Protein AF-A0A1Z5L5Y9-F1 (afdb_monomer)

Mean predicted aligned error: 14.15 Å

Nearest PDB structures (foldseek):
  5zw4-assembly1_A  TM=6.360E-01  e=6.518E-03  Bacillus subtilis subsp. subtilis str. 168
  5jwj-assembly1_A  TM=7.685E-01  e=2.557E-02  Saccharolobus islandicus REY15A
  6nog-assembly1_K  TM=3.969E-01  e=2.267E-03  Homo sapiens
  6in3-assembly1_A  TM=4.336E-01  e=6.125E-03  Homo sapiens
  6o96-assembly1_K  TM=4.092E-01  e=2.258E-02  Homo sapiens

Structure (mmCIF, N/CA/C/O backbone):
data_AF-A0A1Z5L5Y9-F1
#
_entry.id   AF-A0A1Z5L5Y9-F1
#
loop_
_atom_site.group_PDB
_atom_site.id
_atom_site.type_symbol
_atom_site.label_atom_id
_atom_site.label_alt_id
_atom_site.label_comp_id
_atom_site.label_asym_id
_atom_site.label_entity_id
_atom_site.label_seq_id
_atom_site.pdbx_PDB_ins_code
_atom_site.Cartn_x
_atom_site.Cartn_y
_atom_site.Cartn_z
_atom_site.occupancy
_atom_site.B_iso_or_equiv
_atom_site.auth_seq_id
_atom_site.auth_comp_id
_atom_site.auth_asym_id
_atom_site.auth_atom_id
_atom_site.pdbx_PDB_model_num
ATOM 1 N N . MET A 1 1 ? -16.696 3.454 37.000 1.00 83.38 1 MET A N 1
ATOM 2 C CA . MET A 1 1 ? -17.623 4.262 36.190 1.00 83.38 1 MET A CA 1
ATOM 3 C C . MET A 1 1 ? -18.260 3.326 35.195 1.00 83.38 1 MET A C 1
ATOM 5 O O . MET A 1 1 ? -17.523 2.608 34.525 1.00 83.38 1 MET A O 1
ATOM 9 N N . ASN A 1 2 ? -19.585 3.254 35.169 1.00 93.88 2 ASN A N 1
ATOM 10 C CA . ASN A 1 2 ? -20.285 2.487 34.137 1.00 93.88 2 ASN A CA 1
ATOM 11 C C . ASN A 1 2 ? -20.359 3.298 32.822 1.00 93.88 2 ASN A C 1
ATOM 13 O O . ASN A 1 2 ? -19.939 4.454 32.779 1.00 93.88 2 ASN A O 1
ATOM 17 N N . PHE A 1 3 ? -20.835 2.686 31.735 1.00 82.56 3 PHE A N 1
ATOM 18 C CA . PHE A 1 3 ? -20.838 3.327 30.414 1.00 82.56 3 PHE A CA 1
ATOM 19 C C . PHE A 1 3 ? -21.695 4.604 30.369 1.00 82.56 3 PHE A C 1
ATOM 21 O O . PHE A 1 3 ? -21.281 5.601 29.786 1.00 82.56 3 PHE A O 1
ATOM 28 N N . GLU A 1 4 ? -22.842 4.602 31.043 1.00 94.31 4 GLU A N 1
ATOM 29 C CA . GLU A 1 4 ? -23.789 5.723 31.058 1.00 94.31 4 GLU A CA 1
ATOM 30 C C . GLU A 1 4 ? -23.261 6.911 31.887 1.00 94.31 4 GLU A C 1
ATOM 32 O O . GLU A 1 4 ? -23.293 8.065 31.450 1.00 94.31 4 GLU A O 1
ATOM 37 N N . GLU A 1 5 ? -22.645 6.626 33.040 1.00 95.06 5 GLU A N 1
ATOM 38 C CA . GLU A 1 5 ? -21.901 7.611 33.834 1.00 95.06 5 GLU A CA 1
ATOM 39 C C . GLU A 1 5 ? -20.728 8.208 33.044 1.00 95.06 5 GLU A C 1
ATOM 41 O O . GLU A 1 5 ? -20.424 9.394 33.187 1.00 95.06 5 GLU A O 1
ATOM 46 N N . ALA A 1 6 ? -20.065 7.399 32.211 1.00 91.81 6 ALA A N 1
ATOM 47 C CA . ALA A 1 6 ? -18.959 7.852 31.374 1.00 91.81 6 ALA A CA 1
ATOM 48 C C . ALA A 1 6 ? -19.415 8.781 30.256 1.00 91.81 6 ALA A C 1
ATOM 50 O O . ALA A 1 6 ? -18.783 9.813 30.039 1.00 91.81 6 ALA A O 1
ATOM 51 N N . GLN A 1 7 ? -20.524 8.459 29.588 1.00 91.00 7 GLN A N 1
ATOM 52 C CA . GLN A 1 7 ? -21.111 9.332 28.574 1.00 91.00 7 GLN A CA 1
ATOM 53 C C . GLN A 1 7 ? -21.535 10.677 29.168 1.00 91.00 7 GLN A C 1
ATOM 55 O O . GLN A 1 7 ? -21.197 11.716 28.609 1.00 91.00 7 GLN A O 1
ATOM 60 N N . THR A 1 8 ? -22.195 10.660 30.329 1.00 96.31 8 THR A N 1
ATOM 61 C CA . THR A 1 8 ? -22.642 11.884 31.014 1.00 96.31 8 THR A CA 1
ATOM 62 C C . THR A 1 8 ? -21.458 12.786 31.356 1.00 96.31 8 THR A C 1
ATOM 64 O O . THR A 1 8 ? -21.410 13.934 30.927 1.00 96.31 8 THR A O 1
ATOM 67 N N . LYS A 1 9 ? -20.430 12.238 32.019 1.00 95.62 9 LYS A N 1
ATOM 68 C CA . LYS A 1 9 ? -19.225 13.006 32.365 1.00 95.62 9 LYS A CA 1
ATOM 69 C C . LYS A 1 9 ? -18.448 13.495 31.148 1.00 95.62 9 LYS A C 1
ATOM 71 O O . LYS A 1 9 ? -17.783 14.524 31.224 1.00 95.62 9 LYS A O 1
ATOM 76 N N . PHE A 1 10 ? -18.490 12.754 30.042 1.00 94.00 10 PHE A N 1
ATOM 77 C CA . PHE A 1 10 ? -17.867 13.185 28.799 1.00 94.00 10 PHE A CA 1
ATOM 78 C C . PHE A 1 10 ? -18.597 14.387 28.194 1.00 94.00 10 PHE A C 1
ATOM 80 O O . PHE A 1 10 ? -17.939 15.337 27.786 1.00 94.00 10 PHE A O 1
ATOM 87 N N . CYS A 1 11 ? -19.932 14.389 28.190 1.00 93.94 11 CYS A N 1
ATOM 88 C CA . CYS A 1 11 ? -20.721 15.550 27.773 1.00 93.94 11 CYS A CA 1
ATOM 89 C C . CYS A 1 11 ? -20.462 16.761 28.679 1.00 93.94 11 CYS A C 1
ATOM 91 O O . CYS A 1 11 ? -20.142 17.827 28.165 1.00 93.94 11 CYS A O 1
ATOM 93 N N . ASP A 1 12 ? -20.465 16.573 30.003 1.00 96.25 12 ASP A N 1
ATOM 94 C CA . ASP A 1 12 ? -20.158 17.647 30.959 1.00 96.25 12 ASP A CA 1
ATOM 95 C C . ASP A 1 12 ? -18.762 18.244 30.722 1.00 96.25 12 ASP A C 1
ATOM 97 O O . ASP A 1 12 ? -18.537 19.440 30.911 1.00 96.25 12 ASP A O 1
ATOM 101 N N . LEU A 1 13 ? -17.797 17.409 30.324 1.00 95.12 13 LEU A N 1
ATOM 102 C CA . LEU A 1 13 ? -16.459 17.854 29.948 1.00 95.12 13 LEU A CA 1
ATOM 103 C C . LEU A 1 13 ? -16.485 18.652 28.640 1.00 95.12 13 LEU A C 1
ATOM 105 O O . LEU A 1 13 ? -15.822 19.681 28.560 1.00 95.12 13 LEU A O 1
ATOM 109 N N . LEU A 1 14 ? -17.234 18.205 27.628 1.00 94.56 14 LEU A N 1
ATOM 110 C CA . LEU A 1 14 ? -17.367 18.931 26.362 1.00 94.56 14 LEU A CA 1
ATOM 111 C C . LEU A 1 14 ? -18.025 20.300 26.547 1.00 94.56 14 LEU A C 1
ATOM 113 O O . LEU A 1 14 ? -17.586 21.251 25.908 1.00 94.56 14 LEU A O 1
ATOM 117 N N . ASP A 1 15 ? -18.995 20.417 27.452 1.00 94.88 15 ASP A N 1
ATOM 118 C CA . ASP A 1 15 ? -19.654 21.687 27.778 1.00 94.88 15 ASP A CA 1
ATOM 119 C C . ASP A 1 15 ? -18.709 22.681 28.476 1.00 94.88 15 ASP A C 1
ATOM 121 O O . ASP A 1 15 ? -18.898 23.896 28.398 1.00 94.88 15 ASP A O 1
ATOM 125 N N . GLN A 1 16 ? -17.656 22.178 29.129 1.00 95.69 16 GLN A N 1
ATOM 126 C CA . GLN A 1 16 ? -16.590 22.996 29.714 1.00 95.69 16 GLN A CA 1
ATOM 127 C C . GLN A 1 16 ? -15.515 23.397 28.695 1.00 95.69 16 GLN A C 1
ATOM 129 O O . GLN A 1 16 ? -14.743 24.326 28.946 1.00 95.69 16 GLN A O 1
ATOM 134 N N . VAL A 1 17 ? -15.437 22.718 27.546 1.00 95.81 17 VAL A N 1
ATOM 135 C CA . VAL A 1 17 ? -14.517 23.091 26.469 1.00 95.81 17 VAL A CA 1
ATOM 136 C C . VAL A 1 17 ? -15.101 24.281 25.719 1.00 95.81 17 VAL A C 1
ATOM 138 O O . VAL A 1 17 ? -16.266 24.297 25.330 1.00 95.81 17 VAL A O 1
ATOM 141 N N . HIS A 1 18 ? -14.268 25.293 25.472 1.00 95.50 18 HIS A N 1
ATOM 142 C CA . HIS A 1 18 ? -14.683 26.461 24.703 1.00 95.50 18 HIS A CA 1
ATOM 143 C C . HIS A 1 18 ? -15.304 26.031 23.354 1.00 95.50 18 HIS A C 1
ATOM 145 O O . HIS A 1 18 ? -14.672 25.246 22.641 1.00 95.50 18 HIS A O 1
ATOM 151 N N . PRO A 1 19 ? -16.478 26.557 22.938 1.00 92.69 19 PRO A N 1
ATOM 152 C CA . PRO A 1 19 ? -17.221 26.045 21.778 1.00 92.69 19 PRO A CA 1
ATOM 153 C C . PRO A 1 19 ? -16.409 25.967 20.476 1.00 92.69 19 PRO A C 1
ATOM 155 O O . PRO A 1 19 ? -16.578 25.042 19.685 1.00 92.69 19 PRO A O 1
ATOM 158 N N . ALA A 1 20 ? -15.484 26.909 20.264 1.00 91.94 20 ALA A N 1
ATOM 159 C CA . ALA A 1 20 ? -14.604 26.922 19.091 1.00 91.94 20 ALA A CA 1
ATOM 160 C C . ALA A 1 20 ? -13.528 25.814 19.100 1.00 91.94 20 ALA A C 1
ATOM 162 O O . ALA A 1 20 ? -13.004 25.463 18.047 1.00 91.94 20 ALA A O 1
ATOM 163 N N . SER A 1 21 ? -13.210 25.257 20.269 1.00 92.56 21 SER A N 1
ATOM 164 C CA . SER A 1 21 ? -12.150 24.264 20.484 1.00 92.56 21 SER A CA 1
ATOM 165 C C . SER A 1 21 ? -12.686 22.837 20.616 1.00 92.56 21 SER A C 1
ATOM 167 O O . SER A 1 21 ? -11.903 21.891 20.601 1.00 92.56 21 SER A O 1
ATOM 169 N N . VAL A 1 22 ? -14.009 22.651 20.709 1.00 93.06 22 VAL A N 1
ATOM 170 C CA . VAL A 1 22 ? -14.639 21.327 20.869 1.00 93.06 22 VAL A CA 1
ATOM 171 C C . VAL A 1 22 ? -14.241 20.378 19.736 1.00 93.06 22 VAL A C 1
ATOM 173 O O . VAL A 1 22 ? -13.879 19.230 19.984 1.00 93.06 22 VAL A O 1
ATOM 176 N N . ALA A 1 23 ? -14.249 20.856 18.488 1.00 84.56 23 ALA A N 1
ATOM 177 C CA . ALA A 1 23 ? -13.858 20.045 17.336 1.00 84.56 23 ALA A CA 1
ATOM 178 C C . ALA A 1 23 ? -12.386 19.598 17.411 1.00 84.56 23 ALA A C 1
ATOM 180 O O . ALA A 1 23 ? -12.079 18.436 17.155 1.00 84.56 23 ALA A O 1
ATOM 181 N N . GLU A 1 24 ? -11.484 20.500 17.799 1.00 84.00 24 GLU A N 1
ATOM 182 C CA . GLU A 1 24 ? -10.058 20.202 17.964 1.00 84.00 24 GLU A CA 1
ATOM 183 C C . GLU A 1 24 ? -9.814 19.219 19.119 1.00 84.00 24 GLU A C 1
ATOM 185 O O . GLU A 1 24 ? -9.050 18.265 18.974 1.00 84.00 24 GLU A O 1
ATOM 190 N N . PHE A 1 25 ? -10.526 19.387 20.234 1.00 88.50 25 PHE A N 1
ATOM 191 C CA . PHE A 1 25 ? -10.459 18.493 21.387 1.00 88.50 25 PHE A CA 1
ATOM 192 C C . PHE A 1 25 ? -10.941 17.073 21.055 1.00 88.50 25 PHE A C 1
ATOM 194 O O . PHE A 1 25 ? -10.276 16.091 21.393 1.00 88.50 25 PHE A O 1
ATOM 201 N N . LEU A 1 26 ? -12.054 16.944 20.328 1.00 87.06 26 LEU A N 1
ATOM 202 C CA . LEU A 1 26 ? -12.555 15.647 19.867 1.00 87.06 26 LEU A CA 1
ATOM 203 C C . LEU A 1 26 ? -11.591 14.977 18.880 1.00 87.06 26 LEU A C 1
ATOM 205 O O . LEU A 1 26 ? -11.355 13.773 18.982 1.00 87.06 26 LEU A O 1
ATOM 209 N N . LEU A 1 27 ? -10.980 15.746 17.973 1.00 74.56 27 LEU A N 1
ATOM 210 C CA . LEU A 1 27 ? -9.930 15.242 17.084 1.00 74.56 27 LEU A CA 1
ATOM 211 C C . LEU A 1 27 ? -8.697 14.775 17.866 1.00 74.56 27 LEU A C 1
ATOM 213 O O . LEU A 1 27 ? -8.119 13.740 17.535 1.00 74.56 27 LEU A O 1
ATOM 217 N N . TRP A 1 28 ? -8.303 15.494 18.919 1.00 79.94 28 TRP A N 1
ATOM 218 C CA . TRP A 1 28 ? -7.208 15.085 19.797 1.00 79.94 28 TRP A CA 1
ATOM 219 C C . TRP A 1 28 ? -7.514 13.763 20.512 1.00 79.94 28 TRP A C 1
ATOM 221 O O . TRP A 1 28 ? -6.678 12.857 20.479 1.00 79.94 28 TRP A O 1
ATOM 231 N N . ILE A 1 29 ? -8.719 13.597 21.073 1.00 78.75 29 ILE A N 1
ATOM 232 C CA . ILE A 1 29 ? -9.157 12.322 21.669 1.00 78.75 29 ILE A CA 1
ATOM 233 C C . ILE A 1 29 ? -9.120 11.214 20.620 1.00 78.75 29 ILE A C 1
ATOM 235 O O . ILE A 1 29 ? -8.591 10.131 20.878 1.00 78.75 29 ILE A O 1
ATOM 239 N N . GLN A 1 30 ? -9.631 11.491 19.418 1.00 70.00 30 GLN A N 1
ATOM 240 C CA . GLN A 1 30 ? -9.654 10.522 18.333 1.00 70.00 30 GLN A CA 1
ATOM 241 C C . GLN A 1 30 ? -8.253 10.051 17.948 1.00 70.00 30 GLN A C 1
ATOM 243 O O . GLN A 1 30 ? -8.000 8.845 17.882 1.00 70.00 30 GLN A O 1
ATOM 248 N N . ARG A 1 31 ? -7.319 10.986 17.786 1.00 64.69 31 ARG A N 1
ATOM 249 C CA . ARG A 1 31 ? -5.907 10.695 17.510 1.00 64.69 31 ARG A CA 1
ATOM 250 C C . ARG A 1 31 ? -5.221 9.950 18.643 1.00 64.69 31 ARG A C 1
ATOM 252 O O . ARG A 1 31 ? -4.422 9.054 18.386 1.00 64.69 31 ARG A O 1
ATOM 259 N N . ARG A 1 32 ? -5.523 10.297 19.893 1.00 64.00 32 ARG A N 1
ATOM 260 C CA . ARG A 1 32 ? -4.801 9.764 21.050 1.00 64.00 32 ARG A CA 1
ATOM 261 C C . ARG A 1 32 ? -5.316 8.416 21.539 1.00 64.00 32 ARG A C 1
ATOM 263 O O . ARG A 1 32 ? -4.518 7.626 22.029 1.00 64.00 32 ARG A O 1
ATOM 270 N N . HIS A 1 33 ? -6.610 8.149 21.402 1.00 63.72 33 HIS A N 1
ATOM 271 C CA . HIS A 1 33 ? -7.240 6.970 21.997 1.00 63.72 33 HIS A CA 1
ATOM 272 C C . HIS A 1 33 ? -7.817 5.993 20.969 1.00 63.72 33 HIS A C 1
ATOM 274 O O . HIS A 1 33 ? -7.761 4.790 21.208 1.00 63.72 33 HIS A O 1
ATOM 280 N N . PHE A 1 34 ? -8.307 6.464 19.817 1.00 55.41 34 PHE A N 1
ATOM 281 C CA . PHE A 1 34 ? -8.864 5.579 18.781 1.00 55.41 34 PHE A CA 1
ATOM 282 C C . PHE A 1 34 ? -7.839 5.196 17.704 1.00 55.41 34 PHE A C 1
ATOM 284 O O . PHE A 1 34 ? -7.900 4.092 17.176 1.00 55.41 34 PHE A O 1
ATOM 291 N N . ILE A 1 35 ? -6.866 6.064 17.408 1.00 54.78 35 ILE A N 1
ATOM 292 C CA . ILE A 1 35 ? -5.804 5.794 16.417 1.00 54.78 35 ILE A CA 1
ATOM 293 C C . ILE A 1 35 ? -4.578 5.104 17.041 1.00 54.78 35 ILE A C 1
ATOM 295 O O . ILE A 1 35 ? -3.800 4.486 16.318 1.00 54.78 35 ILE A O 1
ATOM 299 N N . ALA A 1 36 ? -4.407 5.151 18.369 1.00 53.75 36 ALA A N 1
ATOM 300 C CA . ALA A 1 36 ? -3.308 4.459 19.052 1.00 53.75 36 ALA A CA 1
ATOM 301 C C . ALA A 1 36 ? -3.384 2.925 18.911 1.00 53.75 36 ALA A C 1
ATOM 303 O O . ALA A 1 36 ? -2.342 2.273 18.836 1.00 53.75 36 ALA A O 1
ATOM 304 N N . ASN A 1 37 ? -4.604 2.383 18.807 1.00 58.50 37 ASN A N 1
ATOM 305 C CA . ASN A 1 37 ? -4.874 0.954 18.672 1.00 58.50 37 ASN A CA 1
ATOM 306 C C . ASN A 1 37 ? -5.482 0.657 17.289 1.00 58.50 37 ASN A C 1
ATOM 308 O O . ASN A 1 37 ? -6.696 0.667 17.093 1.00 58.50 37 ASN A O 1
ATOM 312 N N . CYS A 1 38 ? -4.623 0.392 16.314 1.00 63.75 38 CYS A N 1
ATOM 313 C CA . CYS A 1 38 ? -4.955 -0.014 14.953 1.00 63.75 38 CYS A CA 1
ATOM 314 C C . CYS A 1 38 ? -5.429 -1.474 14.917 1.00 63.75 38 CYS A C 1
ATOM 316 O O . CYS A 1 38 ? -4.620 -2.377 15.092 1.00 63.75 38 CYS A O 1
ATOM 318 N N . SER A 1 39 ? -6.722 -1.747 14.710 1.00 63.50 39 SER A N 1
ATOM 319 C CA . SER A 1 39 ? -7.253 -3.131 14.692 1.00 63.50 39 SER A CA 1
ATOM 320 C C . SER A 1 39 ? -6.821 -3.980 15.908 1.00 63.50 39 SER A C 1
ATOM 322 O O . SER A 1 39 ? -6.587 -5.180 15.779 1.00 63.50 39 SER A O 1
ATOM 324 N N . GLY A 1 40 ? -6.637 -3.353 17.076 1.00 59.69 40 GLY A N 1
ATOM 325 C CA . GLY A 1 40 ? -6.118 -4.008 18.286 1.00 59.69 40 GLY A CA 1
ATOM 326 C C . GLY A 1 40 ? -4.586 -4.109 18.405 1.00 59.69 40 GLY A C 1
ATOM 327 O O . GLY A 1 40 ? -4.115 -4.653 19.395 1.00 59.69 40 GLY A O 1
ATOM 328 N N . HIS A 1 41 ? -3.822 -3.574 17.450 1.00 63.66 41 HIS A N 1
ATOM 329 C CA . HIS A 1 41 ? -2.356 -3.477 17.458 1.00 63.66 41 HIS A CA 1
ATOM 330 C C . HIS A 1 41 ? -1.893 -2.048 17.738 1.00 63.66 41 HIS A C 1
ATOM 332 O O . HIS A 1 41 ? -2.600 -1.085 17.435 1.00 63.66 41 HIS A O 1
ATOM 338 N N . GLN A 1 42 ? -0.671 -1.883 18.238 1.00 74.12 42 GLN A N 1
ATOM 339 C CA . GLN A 1 42 ? -0.066 -0.551 18.303 1.00 74.12 42 GLN A CA 1
ATOM 340 C C . GLN A 1 42 ? 0.256 -0.036 16.892 1.00 74.12 42 GLN A C 1
ATOM 342 O O . GLN A 1 42 ? 0.581 -0.808 15.990 1.00 74.12 42 GLN A O 1
ATOM 347 N N . VAL A 1 43 ? 0.238 1.287 16.691 1.00 82.44 43 VAL A N 1
ATOM 348 C CA . VAL A 1 43 ? 0.586 1.912 15.394 1.00 82.44 43 VAL A CA 1
ATOM 349 C C . VAL A 1 43 ? 1.927 1.408 14.851 1.00 82.44 43 VAL A C 1
ATOM 351 O O . VAL A 1 43 ? 2.040 1.136 13.658 1.00 82.44 43 VAL A O 1
ATOM 354 N N . ALA A 1 44 ? 2.935 1.267 15.715 1.00 82.38 44 ALA A N 1
ATOM 355 C CA . ALA A 1 44 ? 4.257 0.784 15.323 1.00 82.38 44 ALA A CA 1
ATOM 356 C C . ALA A 1 44 ? 4.215 -0.650 14.770 1.00 82.38 44 ALA A C 1
ATOM 358 O O . ALA A 1 44 ? 4.887 -0.946 13.786 1.00 82.38 44 ALA A O 1
ATOM 359 N N . GLU A 1 45 ? 3.382 -1.521 15.341 1.00 87.06 45 GLU A N 1
ATOM 360 C CA . GLU A 1 45 ? 3.188 -2.892 14.858 1.00 87.06 45 GLU A CA 1
ATOM 361 C C . GLU A 1 45 ? 2.464 -2.903 13.509 1.00 87.06 45 GLU A C 1
ATOM 363 O O . GLU A 1 45 ? 2.861 -3.634 12.606 1.00 87.06 45 GLU A O 1
ATOM 368 N N . ALA A 1 46 ? 1.446 -2.054 13.329 1.00 90.50 46 ALA A N 1
ATOM 369 C CA . ALA A 1 46 ? 0.752 -1.917 12.048 1.00 90.50 46 ALA A CA 1
ATOM 370 C C . ALA A 1 46 ? 1.689 -1.400 10.937 1.00 90.50 46 ALA A C 1
ATOM 372 O O . ALA A 1 46 ? 1.663 -1.911 9.815 1.00 90.50 46 ALA A O 1
ATOM 373 N N . VAL A 1 47 ? 2.564 -0.439 11.258 1.00 91.12 47 VAL A N 1
ATOM 374 C CA . VAL A 1 47 ? 3.618 0.052 10.350 1.00 91.12 47 VAL A CA 1
ATOM 375 C C . VAL A 1 47 ? 4.650 -1.038 10.056 1.00 91.12 47 VAL A C 1
ATOM 377 O O . VAL A 1 47 ? 5.037 -1.243 8.908 1.00 91.12 47 VAL A O 1
ATOM 380 N N . HIS A 1 48 ? 5.077 -1.792 11.065 1.00 91.56 48 HIS A N 1
ATOM 381 C CA . HIS A 1 48 ? 5.992 -2.906 10.845 1.00 91.56 48 HIS A CA 1
ATOM 382 C C . HIS A 1 48 ? 5.370 -3.963 9.920 1.00 91.56 48 HIS A C 1
ATOM 384 O O . HIS A 1 48 ? 5.997 -4.392 8.952 1.00 91.56 48 HIS A O 1
ATOM 390 N N . LYS A 1 49 ? 4.099 -4.306 10.147 1.00 94.88 49 LYS A N 1
ATOM 391 C CA . LYS A 1 49 ? 3.351 -5.271 9.340 1.00 94.88 49 LYS A CA 1
ATOM 392 C C . LYS A 1 49 ? 3.204 -4.821 7.884 1.00 94.88 49 LYS A C 1
ATOM 394 O O . LYS A 1 49 ? 3.439 -5.625 6.986 1.00 94.88 49 LYS A O 1
ATOM 399 N N . ILE A 1 50 ? 2.873 -3.550 7.619 1.00 96.12 50 ILE A N 1
ATOM 400 C CA . ILE A 1 50 ? 2.774 -3.054 6.233 1.00 96.12 50 ILE A CA 1
ATOM 401 C C . ILE A 1 50 ? 4.134 -3.091 5.516 1.00 96.12 50 ILE A C 1
ATOM 403 O O . ILE A 1 50 ? 4.188 -3.445 4.339 1.00 96.12 50 ILE A O 1
ATOM 407 N N . ASN A 1 51 ? 5.236 -2.815 6.225 1.00 96.00 51 ASN A N 1
ATOM 408 C CA . ASN A 1 51 ? 6.592 -2.909 5.674 1.00 96.00 51 ASN A CA 1
ATOM 409 C C . ASN A 1 51 ? 6.962 -4.351 5.306 1.00 96.00 51 ASN A C 1
ATOM 411 O O . ASN A 1 51 ? 7.481 -4.601 4.220 1.00 96.00 51 ASN A O 1
ATOM 415 N N . GLN A 1 52 ? 6.647 -5.314 6.174 1.00 97.50 52 GLN A N 1
ATOM 416 C CA . GLN A 1 52 ? 6.892 -6.728 5.891 1.00 97.50 52 GLN A CA 1
ATOM 417 C C . GLN A 1 52 ? 6.042 -7.238 4.718 1.00 97.50 52 GLN A C 1
ATOM 419 O O . GLN A 1 52 ? 6.524 -8.026 3.905 1.00 97.50 52 GLN A O 1
ATOM 424 N N . ILE A 1 53 ? 4.797 -6.769 4.588 1.00 98.38 53 ILE A N 1
ATOM 425 C CA . ILE A 1 53 ? 3.954 -7.081 3.427 1.00 98.38 53 ILE A CA 1
ATOM 426 C C . ILE A 1 53 ? 4.583 -6.531 2.146 1.00 98.38 53 ILE A C 1
ATOM 428 O O . ILE A 1 53 ? 4.679 -7.265 1.166 1.00 98.38 53 ILE A O 1
ATOM 432 N N . ALA A 1 54 ? 5.050 -5.280 2.146 1.00 97.81 54 ALA A N 1
ATOM 433 C CA . ALA A 1 54 ? 5.722 -4.695 0.988 1.00 97.81 54 ALA A CA 1
ATOM 434 C C . ALA A 1 54 ? 6.962 -5.513 0.585 1.00 97.81 54 ALA A C 1
ATOM 436 O O . ALA A 1 54 ? 7.097 -5.881 -0.579 1.00 97.81 54 ALA A O 1
ATOM 437 N N . GLN A 1 55 ? 7.812 -5.897 1.544 1.00 96.94 55 GLN A N 1
ATOM 438 C CA . GLN A 1 55 ? 8.966 -6.774 1.296 1.00 96.94 55 GLN A CA 1
ATOM 439 C C . GLN A 1 55 ? 8.557 -8.146 0.744 1.00 96.94 55 GLN A C 1
ATOM 441 O O . GLN A 1 55 ? 9.192 -8.665 -0.171 1.00 96.94 55 GLN A O 1
ATOM 446 N N . PHE A 1 56 ? 7.479 -8.733 1.267 1.00 98.06 56 PHE A N 1
ATOM 447 C CA . PHE A 1 56 ? 6.942 -9.986 0.748 1.00 98.06 56 PHE A CA 1
ATOM 448 C C . PHE A 1 56 ? 6.482 -9.840 -0.707 1.00 98.06 56 PHE A C 1
ATOM 450 O O . PHE A 1 56 ? 6.814 -10.688 -1.531 1.00 98.06 56 PHE A O 1
ATOM 457 N N . VAL A 1 57 ? 5.777 -8.754 -1.044 1.00 98.19 57 VAL A N 1
ATOM 458 C CA . VAL A 1 57 ? 5.337 -8.480 -2.419 1.00 98.19 57 VAL A CA 1
ATOM 459 C C . VAL A 1 57 ? 6.525 -8.239 -3.349 1.00 98.19 57 VAL A C 1
ATOM 461 O O . VAL A 1 57 ? 6.504 -8.775 -4.452 1.00 98.19 57 VAL A O 1
ATOM 464 N N . ARG A 1 58 ? 7.586 -7.542 -2.910 1.00 96.25 58 ARG A N 1
ATOM 465 C CA . ARG A 1 58 ? 8.824 -7.360 -3.703 1.00 96.25 58 ARG A CA 1
ATOM 466 C C . ARG A 1 58 ? 9.400 -8.691 -4.196 1.00 96.25 58 ARG A C 1
ATOM 468 O O . ARG A 1 58 ? 9.895 -8.761 -5.309 1.00 96.25 58 ARG A O 1
ATOM 475 N N . ASN A 1 59 ? 9.295 -9.758 -3.403 1.00 96.75 59 ASN A N 1
ATOM 476 C CA . ASN A 1 59 ? 9.790 -11.088 -3.784 1.00 96.75 59 ASN A CA 1
ATOM 477 C C . ASN A 1 59 ? 8.886 -11.828 -4.787 1.00 96.75 59 ASN A C 1
ATOM 479 O O . ASN A 1 59 ? 9.227 -12.923 -5.231 1.00 96.75 59 ASN A O 1
ATOM 483 N N . LEU A 1 60 ? 7.709 -11.283 -5.098 1.00 96.56 60 LEU A N 1
ATOM 484 C CA . LEU A 1 60 ? 6.712 -11.892 -5.979 1.00 96.56 60 LEU A CA 1
ATOM 485 C C . LEU A 1 60 ? 6.573 -11.182 -7.326 1.00 96.56 60 LEU A C 1
ATOM 487 O O . LEU A 1 60 ? 5.907 -11.721 -8.208 1.00 96.56 60 LEU A O 1
ATOM 491 N N . VAL A 1 61 ? 7.159 -9.995 -7.479 1.00 96.38 61 VAL A N 1
ATOM 492 C CA . VAL A 1 61 ? 7.039 -9.165 -8.682 1.00 96.38 61 VAL A CA 1
ATOM 493 C C . VAL A 1 61 ? 8.417 -8.788 -9.231 1.00 96.38 61 VAL A C 1
ATOM 495 O O . VAL A 1 61 ? 9.404 -8.860 -8.499 1.00 96.38 61 VAL A O 1
ATOM 498 N N . PRO A 1 62 ? 8.511 -8.380 -10.510 1.00 95.00 62 PRO A N 1
ATOM 499 C CA . PRO A 1 62 ? 9.720 -7.756 -11.049 1.00 95.00 62 PRO A CA 1
ATOM 500 C C . PRO A 1 62 ? 10.113 -6.494 -10.267 1.00 95.00 62 PRO A C 1
ATOM 502 O O . PRO A 1 62 ? 9.270 -5.904 -9.592 1.00 95.00 62 PRO A O 1
ATOM 505 N N . GLN A 1 63 ? 11.368 -6.047 -10.383 1.00 92.94 63 GLN A N 1
ATOM 506 C CA . GLN A 1 63 ? 11.877 -4.875 -9.649 1.00 92.94 63 GLN A CA 1
ATOM 507 C C . GLN A 1 63 ? 11.054 -3.609 -9.944 1.00 92.94 63 GLN A C 1
ATOM 509 O O . GLN A 1 63 ? 10.785 -2.810 -9.053 1.00 92.94 63 GLN A O 1
ATOM 514 N N . GLU A 1 64 ? 10.597 -3.467 -11.184 1.00 91.38 64 GLU A N 1
ATOM 515 C CA . GLU A 1 64 ? 9.784 -2.353 -11.680 1.00 91.38 64 GLU A CA 1
ATOM 516 C C . GLU A 1 64 ? 8.320 -2.455 -11.219 1.00 91.38 64 GLU A C 1
ATOM 518 O O . GLU A 1 64 ? 7.521 -1.539 -11.417 1.00 91.38 64 GLU A O 1
ATOM 523 N N . ALA A 1 65 ? 7.953 -3.596 -10.624 1.00 93.19 65 ALA A N 1
ATOM 524 C CA . ALA A 1 65 ? 6.597 -3.982 -10.263 1.00 93.19 65 ALA A CA 1
ATOM 525 C C . ALA A 1 65 ? 5.611 -3.875 -11.434 1.00 93.19 65 ALA A C 1
ATOM 527 O O . ALA A 1 65 ? 4.457 -3.490 -11.238 1.00 93.19 65 ALA A O 1
ATOM 528 N N . ILE A 1 66 ? 6.081 -4.193 -12.643 1.00 93.19 66 ILE A N 1
ATOM 529 C CA . ILE A 1 66 ? 5.261 -4.311 -13.847 1.00 93.19 66 ILE A CA 1
ATOM 530 C C . ILE A 1 66 ? 5.169 -5.784 -14.231 1.00 93.19 66 ILE A C 1
ATOM 532 O O . ILE A 1 66 ? 6.171 -6.410 -14.574 1.00 93.19 66 ILE A O 1
ATOM 536 N N . LEU A 1 67 ? 3.971 -6.352 -14.170 1.00 92.69 67 LEU A N 1
ATOM 537 C CA . LEU A 1 67 ? 3.677 -7.695 -14.642 1.00 92.69 67 LEU A CA 1
ATOM 538 C C . LEU A 1 67 ? 3.588 -7.717 -16.168 1.00 92.69 67 LEU A C 1
ATOM 540 O O . LEU A 1 67 ? 3.117 -6.779 -16.801 1.00 92.69 67 LEU A O 1
ATOM 544 N N . GLN A 1 68 ? 3.957 -8.848 -16.765 1.00 91.88 68 GLN A N 1
ATOM 545 C CA . GLN A 1 68 ? 3.857 -9.043 -18.218 1.00 91.88 68 GLN A CA 1
ATOM 546 C C . GLN A 1 68 ? 2.413 -8.978 -18.739 1.00 91.88 68 GLN A C 1
ATOM 548 O O . GLN A 1 68 ? 2.195 -8.723 -19.919 1.00 91.88 68 GLN A O 1
ATOM 553 N N . SER A 1 69 ? 1.430 -9.225 -17.872 1.00 92.31 69 SER A N 1
ATOM 554 C CA . SER A 1 69 ? 0.004 -9.126 -18.187 1.00 92.31 69 SER A CA 1
ATOM 555 C C . SER A 1 69 ? -0.562 -7.711 -18.039 1.00 92.31 69 SER A C 1
ATOM 557 O O . SER A 1 69 ? -1.736 -7.490 -18.349 1.00 92.31 69 SER A O 1
ATOM 559 N N . GLU A 1 70 ? 0.224 -6.744 -17.556 1.00 89.44 70 GLU A N 1
ATOM 560 C CA . GLU A 1 70 ? -0.181 -5.341 -17.544 1.00 89.44 70 GLU A CA 1
ATOM 561 C C . GLU A 1 70 ? -0.095 -4.738 -18.946 1.00 89.44 70 GLU A C 1
ATOM 563 O O . GLU A 1 70 ? 0.869 -4.938 -19.681 1.00 89.44 70 GLU A O 1
ATOM 568 N N . ASN A 1 71 ? -1.103 -3.943 -19.301 1.00 85.12 71 ASN A N 1
ATOM 569 C CA . ASN A 1 71 ? -1.085 -3.129 -20.508 1.00 85.12 71 ASN A CA 1
ATOM 570 C C . ASN A 1 71 ? -0.881 -1.664 -20.111 1.00 85.12 71 ASN A C 1
ATOM 572 O O . ASN A 1 71 ? -1.847 -0.964 -19.794 1.00 85.12 71 ASN A O 1
ATOM 576 N N . ILE A 1 72 ? 0.378 -1.224 -20.070 1.00 83.81 72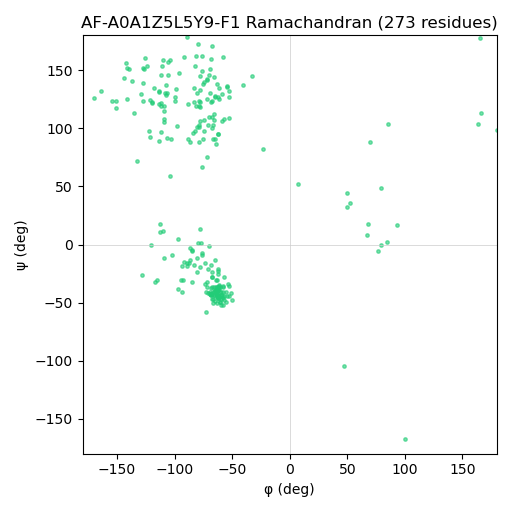 ILE A N 1
ATOM 577 C CA . ILE A 1 72 ? 0.722 0.162 -19.743 1.00 83.81 72 ILE A CA 1
ATOM 578 C C . ILE A 1 72 ? 0.492 1.030 -20.974 1.00 83.81 72 ILE A C 1
ATOM 580 O O . ILE A 1 72 ? 1.116 0.845 -22.017 1.00 83.81 72 ILE A O 1
ATOM 584 N N . LEU A 1 73 ? -0.405 2.001 -20.825 1.00 84.69 73 LEU A N 1
ATOM 585 C CA . LEU A 1 73 ? -0.661 3.021 -21.829 1.00 84.69 73 LEU A CA 1
ATOM 586 C C . LEU A 1 73 ? 0.073 4.299 -21.440 1.00 84.69 73 LEU A C 1
ATOM 588 O O . LEU A 1 73 ? -0.155 4.846 -20.361 1.00 84.69 73 LEU A O 1
ATOM 592 N N . TRP A 1 74 ? 0.923 4.778 -22.341 1.00 84.25 74 TRP A N 1
ATOM 593 C CA . TRP A 1 74 ? 1.623 6.043 -22.176 1.00 84.25 74 TRP A CA 1
ATOM 594 C C . TRP A 1 74 ? 0.672 7.196 -22.517 1.00 84.25 74 TRP A C 1
ATOM 596 O O . TRP A 1 74 ? 0.064 7.190 -23.594 1.00 84.25 74 TRP A O 1
ATOM 606 N N . PRO A 1 75 ? 0.460 8.143 -21.593 1.00 83.75 75 PRO A N 1
ATOM 607 C CA . PRO A 1 75 ? -0.476 9.236 -21.806 1.00 83.75 75 PRO A CA 1
ATOM 608 C C . PRO A 1 75 ? 0.059 10.193 -22.877 1.00 83.75 75 PRO A C 1
ATOM 610 O O . PRO A 1 75 ? 1.194 10.639 -22.807 1.00 83.75 75 PRO A O 1
ATOM 613 N N . ALA A 1 76 ? -0.778 10.534 -23.859 1.00 84.00 76 ALA A N 1
ATOM 614 C CA . ALA A 1 76 ? -0.439 11.519 -24.895 1.00 84.00 76 ALA A CA 1
ATOM 615 C C . ALA A 1 76 ? -0.814 12.960 -24.500 1.00 84.00 76 ALA A C 1
ATOM 617 O O . ALA A 1 76 ? -0.374 13.920 -25.124 1.00 84.00 76 ALA A O 1
ATOM 618 N N . GLU A 1 77 ? -1.662 13.114 -23.482 1.00 84.88 77 GLU A N 1
ATOM 619 C CA . GLU A 1 77 ? -2.193 14.394 -23.022 1.00 84.88 77 GLU A CA 1
ATOM 620 C C . GLU A 1 77 ? -2.278 14.411 -21.488 1.00 84.88 77 GLU A C 1
ATOM 622 O O . GLU A 1 77 ? -2.475 13.374 -20.849 1.00 84.88 77 GLU A O 1
ATOM 627 N N . GLY A 1 78 ? -2.179 15.602 -20.892 1.00 82.62 78 GLY A N 1
ATOM 628 C CA . GLY A 1 78 ? -2.293 15.810 -19.446 1.00 82.62 78 GLY A CA 1
ATOM 629 C C . GLY A 1 78 ? -0.954 15.964 -18.722 1.00 82.62 78 GLY A C 1
ATOM 630 O O . GLY A 1 78 ? 0.081 16.174 -19.341 1.00 82.62 78 GLY A O 1
ATOM 631 N N . GLU A 1 79 ? -1.002 15.891 -17.389 1.00 76.81 79 GLU A N 1
ATOM 632 C CA . GLU A 1 79 ? 0.130 16.159 -16.479 1.00 76.81 79 GLU A CA 1
ATOM 633 C C . GLU A 1 79 ? 1.314 15.197 -16.661 1.00 76.81 79 GLU A C 1
ATOM 635 O O . GLU A 1 79 ? 2.425 15.559 -16.315 1.00 76.81 79 GLU A O 1
ATOM 640 N N . ASN A 1 80 ? 1.076 14.018 -17.246 1.00 79.38 80 ASN A N 1
ATOM 641 C CA . ASN A 1 80 ? 2.092 12.985 -17.470 1.00 79.38 80 ASN A CA 1
ATOM 642 C C . ASN A 1 80 ? 2.445 12.808 -18.959 1.00 79.38 80 ASN A C 1
ATOM 644 O O . ASN A 1 80 ? 3.051 11.805 -19.319 1.00 79.38 80 ASN A O 1
ATOM 648 N N . ALA A 1 81 ? 2.009 13.710 -19.848 1.00 83.81 81 ALA A N 1
ATOM 649 C CA . ALA A 1 81 ? 2.214 13.574 -21.299 1.00 83.81 81 ALA A CA 1
ATOM 650 C C . ALA A 1 81 ? 3.691 13.626 -21.737 1.00 83.81 81 ALA A C 1
ATOM 652 O O . ALA A 1 81 ? 4.017 13.320 -22.879 1.00 83.81 81 ALA A O 1
ATOM 653 N N . ASP A 1 82 ? 4.568 14.045 -20.833 1.00 81.81 82 ASP A N 1
ATOM 654 C CA . ASP A 1 82 ? 6.021 14.071 -20.959 1.00 81.81 82 ASP A CA 1
ATOM 655 C C . ASP A 1 82 ? 6.693 12.735 -20.591 1.00 81.81 82 ASP A C 1
ATOM 657 O O . ASP A 1 82 ? 7.903 12.593 -20.759 1.00 81.81 82 ASP A O 1
ATOM 661 N N . CYS A 1 83 ? 5.932 11.750 -20.104 1.00 83.94 83 CYS A N 1
ATOM 662 C CA . CYS A 1 83 ? 6.443 10.416 -19.811 1.00 83.94 83 CYS A CA 1
ATOM 663 C C . CYS A 1 83 ? 6.779 9.667 -21.110 1.00 83.94 83 CYS A C 1
ATOM 665 O O . CYS A 1 83 ? 5.885 9.235 -21.840 1.00 83.94 83 CYS A O 1
ATOM 667 N N . ASP A 1 84 ? 8.073 9.472 -21.360 1.00 85.94 84 ASP A N 1
ATOM 668 C CA . ASP A 1 84 ? 8.595 8.697 -22.486 1.00 85.94 84 ASP A CA 1
ATOM 669 C C . ASP A 1 84 ? 9.166 7.343 -22.009 1.00 85.94 84 ASP A C 1
ATOM 671 O O . ASP A 1 84 ? 9.868 7.316 -20.992 1.00 85.94 84 ASP A O 1
ATOM 675 N N . PRO A 1 85 ? 8.907 6.217 -22.705 1.00 85.81 85 PRO A N 1
ATOM 676 C CA . PRO A 1 85 ? 9.423 4.900 -22.322 1.00 85.81 85 PRO A CA 1
ATOM 677 C C . PRO A 1 85 ? 10.952 4.803 -22.204 1.00 85.81 85 PRO A C 1
ATOM 679 O O . PRO A 1 85 ? 11.445 3.962 -21.457 1.00 85.81 85 PRO A O 1
ATOM 682 N N . GLU A 1 86 ? 11.709 5.618 -22.942 1.00 86.75 86 GLU A N 1
ATOM 683 C CA . GLU A 1 86 ? 13.176 5.609 -22.919 1.00 86.75 86 GLU A CA 1
ATOM 684 C C . GLU A 1 86 ? 13.752 6.377 -21.724 1.00 86.75 86 GLU A C 1
ATOM 686 O O . GLU A 1 86 ? 14.884 6.120 -21.306 1.00 86.75 86 GLU A O 1
ATOM 691 N N . THR A 1 87 ? 12.989 7.318 -21.163 1.00 88.81 87 THR A N 1
ATOM 692 C CA . THR A 1 87 ? 13.453 8.222 -20.097 1.00 88.81 87 THR A CA 1
ATOM 693 C C . THR A 1 87 ? 12.639 8.115 -18.810 1.00 88.81 87 THR A C 1
ATOM 695 O O . THR A 1 87 ? 12.959 8.777 -17.820 1.00 88.81 87 THR A O 1
ATOM 698 N N . THR A 1 88 ? 11.622 7.254 -18.790 1.00 90.88 88 THR A N 1
ATOM 699 C CA . THR A 1 88 ? 10.759 7.016 -17.634 1.00 90.88 88 THR A CA 1
ATOM 700 C C . THR A 1 88 ? 11.048 5.662 -17.007 1.00 90.88 88 THR A C 1
ATOM 702 O O . THR A 1 88 ? 11.019 4.624 -17.665 1.00 90.88 88 THR A O 1
ATOM 705 N N . VAL A 1 89 ? 11.275 5.664 -15.698 1.00 91.31 89 VAL A N 1
ATOM 706 C CA . VAL A 1 89 ? 11.533 4.474 -14.896 1.00 91.31 89 VAL A CA 1
ATOM 707 C C . VAL A 1 89 ? 10.389 4.247 -13.921 1.00 91.31 89 VAL A C 1
ATOM 709 O O . VAL A 1 89 ? 9.946 5.147 -13.204 1.00 91.31 89 VAL A O 1
ATOM 712 N N . HIS A 1 90 ? 9.919 3.007 -13.876 1.00 91.75 90 HIS A N 1
ATOM 713 C CA . HIS A 1 90 ? 8.871 2.594 -12.961 1.00 91.75 90 HIS A CA 1
ATOM 714 C C . HIS A 1 90 ? 9.470 2.133 -11.637 1.00 91.75 90 HIS A C 1
ATOM 716 O O . HIS A 1 90 ? 10.250 1.183 -11.590 1.00 91.75 90 HIS A O 1
ATOM 722 N N . VAL A 1 91 ? 9.068 2.798 -10.559 1.00 93.50 91 VAL A N 1
ATOM 723 C CA . VAL A 1 91 ? 9.430 2.433 -9.191 1.00 93.50 91 VAL A CA 1
ATOM 724 C C . VAL A 1 91 ? 8.173 2.513 -8.345 1.00 93.50 91 VAL A C 1
ATOM 726 O O . VAL A 1 91 ? 7.597 3.582 -8.150 1.00 93.50 91 VAL A O 1
ATOM 729 N N . ASP A 1 92 ? 7.706 1.365 -7.864 1.00 95.94 92 ASP A N 1
ATOM 730 C CA . ASP A 1 92 ? 6.463 1.309 -7.106 1.00 95.94 92 ASP A CA 1
ATOM 731 C C . ASP A 1 92 ? 6.664 1.789 -5.665 1.00 95.94 92 ASP A C 1
ATOM 733 O O . ASP A 1 92 ? 7.390 1.175 -4.886 1.00 95.94 92 ASP A O 1
ATOM 737 N N . ALA A 1 93 ? 5.975 2.868 -5.299 1.00 95.88 93 ALA A N 1
ATOM 738 C CA . ALA A 1 93 ? 6.136 3.532 -4.010 1.00 95.88 93 ALA A CA 1
ATOM 739 C C . ALA A 1 93 ? 5.519 2.758 -2.828 1.00 95.88 93 ALA A C 1
ATOM 741 O O . ALA A 1 93 ? 5.785 3.078 -1.665 1.00 95.88 93 ALA A O 1
ATOM 742 N N . PHE A 1 94 ? 4.646 1.770 -3.080 1.00 97.50 94 PHE A N 1
ATOM 743 C CA . PHE A 1 94 ? 4.228 0.850 -2.019 1.00 97.50 94 PHE A CA 1
ATOM 744 C C . PHE A 1 94 ? 5.386 -0.077 -1.663 1.00 97.50 94 PHE A C 1
ATOM 746 O O . PHE A 1 94 ? 5.644 -0.329 -0.484 1.00 97.50 94 PHE A O 1
ATOM 753 N N . LEU A 1 95 ? 6.092 -0.550 -2.690 1.00 97.44 95 LEU A N 1
ATOM 754 C CA . LEU A 1 95 ? 7.232 -1.425 -2.522 1.00 97.44 95 LEU A CA 1
ATOM 755 C C . LEU A 1 95 ? 8.426 -0.668 -1.976 1.00 97.44 95 LEU A C 1
ATOM 757 O O . LEU A 1 95 ? 8.862 -1.052 -0.905 1.00 97.44 95 LEU A O 1
ATOM 761 N N . TYR A 1 96 ? 8.909 0.380 -2.630 1.00 95.69 96 TYR A N 1
ATOM 762 C CA . TYR A 1 96 ? 10.158 1.075 -2.306 1.00 95.69 96 TYR A CA 1
ATOM 763 C C . TYR A 1 96 ? 9.872 2.455 -1.702 1.00 95.69 96 TYR A C 1
ATOM 765 O O . TYR A 1 96 ? 9.049 3.200 -2.231 1.00 95.69 96 TYR A O 1
ATOM 773 N N . ASP A 1 97 ? 10.493 2.772 -0.565 1.00 92.81 97 ASP A N 1
ATOM 774 C CA . ASP A 1 97 ? 10.578 4.153 -0.068 1.00 92.81 97 ASP A CA 1
ATOM 775 C C . ASP A 1 97 ? 11.827 4.861 -0.618 1.00 92.81 97 ASP A C 1
ATOM 777 O O . ASP A 1 97 ? 12.580 4.285 -1.404 1.00 92.81 97 ASP A O 1
ATOM 781 N N . ASP A 1 98 ? 12.009 6.130 -0.258 1.00 90.12 98 ASP A N 1
ATOM 782 C CA . ASP A 1 98 ? 13.095 6.959 -0.787 1.00 90.12 98 ASP A CA 1
ATOM 783 C C . ASP A 1 98 ? 14.480 6.391 -0.417 1.00 90.12 98 ASP A C 1
ATOM 785 O O . ASP A 1 98 ? 15.377 6.379 -1.263 1.00 90.12 98 ASP A O 1
ATOM 789 N N . ASP A 1 99 ? 14.619 5.823 0.787 1.00 92.62 99 ASP A N 1
ATOM 790 C CA . ASP A 1 99 ? 15.848 5.163 1.247 1.00 92.62 99 ASP A CA 1
ATOM 791 C C . ASP A 1 99 ? 16.113 3.882 0.433 1.00 92.62 99 ASP A C 1
ATOM 793 O O . ASP A 1 99 ? 17.230 3.635 -0.023 1.00 92.62 99 ASP A O 1
ATOM 797 N N . ASP A 1 100 ? 15.076 3.077 0.166 1.00 93.38 100 ASP A N 1
ATOM 798 C CA . ASP A 1 100 ? 15.208 1.903 -0.700 1.00 93.38 100 ASP A CA 1
ATOM 799 C C . ASP A 1 100 ? 15.627 2.284 -2.137 1.00 93.38 100 ASP A C 1
ATOM 801 O O . ASP A 1 100 ? 16.334 1.528 -2.812 1.00 93.38 100 ASP A O 1
ATOM 805 N N . VAL A 1 101 ? 15.162 3.431 -2.641 1.00 91.75 101 VAL A N 1
ATOM 806 C CA . VAL A 1 101 ? 15.528 3.945 -3.969 1.00 91.75 101 VAL A CA 1
ATOM 807 C C . VAL A 1 101 ? 16.985 4.392 -3.992 1.00 91.75 101 VAL A C 1
ATOM 809 O O . VAL A 1 101 ? 17.698 4.077 -4.948 1.00 91.75 101 VAL A O 1
ATOM 812 N N . GLU A 1 102 ? 17.446 5.078 -2.947 1.00 91.69 102 GLU A N 1
ATOM 813 C CA . GLU A 1 102 ? 18.860 5.419 -2.759 1.00 91.69 102 GLU A CA 1
ATOM 814 C C . GLU A 1 102 ? 19.745 4.177 -2.788 1.00 91.69 102 GLU A C 1
ATOM 816 O O . GLU A 1 102 ? 20.667 4.093 -3.602 1.00 91.69 102 GLU A O 1
ATOM 821 N N . ASP A 1 103 ? 19.376 3.162 -2.014 1.00 93.62 103 ASP A N 1
ATOM 822 C CA . ASP A 1 103 ? 20.052 1.871 -1.971 1.00 93.62 103 ASP A CA 1
ATOM 823 C C . ASP A 1 103 ? 20.163 1.203 -3.353 1.00 93.62 103 ASP A C 1
ATOM 825 O O . ASP A 1 103 ? 21.182 0.588 -3.689 1.00 93.62 103 ASP A O 1
ATOM 829 N N . LEU A 1 104 ? 19.109 1.275 -4.171 1.00 92.88 104 LEU A N 1
ATOM 830 C CA . LEU A 1 104 ? 19.122 0.717 -5.526 1.00 92.88 104 LEU A CA 1
ATOM 831 C C . LEU A 1 104 ? 20.066 1.488 -6.453 1.00 92.88 104 LEU A C 1
ATOM 833 O O . LEU A 1 104 ? 20.740 0.868 -7.283 1.00 92.88 104 LEU A O 1
ATOM 837 N N . VAL A 1 105 ? 20.130 2.811 -6.304 1.00 92.88 105 VAL A N 1
ATOM 838 C CA . VAL A 1 105 ? 21.033 3.671 -7.075 1.00 92.88 105 VAL A CA 1
ATOM 839 C C . VAL A 1 105 ? 22.487 3.400 -6.700 1.00 92.88 105 VAL A C 1
ATOM 841 O O . VAL A 1 105 ? 23.314 3.180 -7.585 1.00 92.88 105 VAL A O 1
ATOM 844 N N . GLU A 1 106 ? 22.801 3.325 -5.407 1.00 93.62 106 GLU A N 1
ATOM 845 C CA . GLU A 1 106 ? 24.159 3.044 -4.923 1.00 93.62 106 GLU A CA 1
ATOM 846 C C . GLU A 1 106 ? 24.678 1.677 -5.381 1.00 93.62 106 GLU A C 1
ATOM 848 O O . GLU A 1 106 ? 25.850 1.523 -5.727 1.00 93.62 106 GLU A O 1
ATOM 853 N N . ARG A 1 107 ? 23.792 0.678 -5.453 1.00 93.38 107 ARG A N 1
ATOM 854 C CA . ARG A 1 107 ? 24.122 -0.671 -5.942 1.00 93.38 107 ARG A CA 1
ATOM 855 C C . ARG A 1 107 ? 24.174 -0.771 -7.470 1.00 93.38 107 ARG A C 1
ATOM 857 O O . ARG A 1 107 ? 24.375 -1.869 -7.988 1.00 93.38 107 ARG A O 1
ATOM 864 N N . GLY A 1 108 ? 23.947 0.327 -8.194 1.00 91.50 108 GLY A N 1
ATOM 865 C CA . GLY A 1 108 ? 23.932 0.360 -9.659 1.00 91.50 108 GLY A CA 1
ATOM 866 C C . GLY A 1 108 ? 22.759 -0.393 -10.295 1.00 91.50 108 GLY A C 1
ATOM 867 O O . GLY A 1 108 ? 22.822 -0.736 -11.473 1.00 91.50 108 GLY A O 1
ATOM 868 N N . LYS A 1 109 ? 21.696 -0.677 -9.531 1.00 90.81 109 LYS A N 1
ATOM 869 C CA . LYS A 1 109 ? 20.471 -1.337 -10.021 1.00 90.81 109 LYS A CA 1
ATOM 870 C C . LYS A 1 109 ? 19.455 -0.361 -10.606 1.00 90.81 109 LYS A C 1
ATOM 872 O O . LYS A 1 109 ? 18.491 -0.788 -11.237 1.00 90.81 109 LYS A O 1
ATOM 877 N N . LEU A 1 110 ? 19.661 0.925 -10.360 1.00 91.94 110 LEU A N 1
ATOM 878 C CA . LEU A 1 110 ? 18.815 2.020 -10.791 1.00 91.94 110 LEU A CA 1
ATOM 879 C C . LEU A 1 110 ? 19.708 3.217 -11.128 1.00 91.94 110 LEU A C 1
ATOM 881 O O . LEU A 1 110 ? 20.711 3.447 -10.458 1.00 91.94 110 LEU A O 1
ATOM 885 N N . SER A 1 111 ? 19.354 3.987 -12.153 1.00 90.81 111 SER A N 1
ATOM 886 C CA . SER A 1 111 ? 20.016 5.261 -12.448 1.00 90.81 111 SER A CA 1
ATOM 887 C C . SER A 1 111 ? 19.045 6.406 -12.199 1.00 90.81 111 SER A C 1
ATOM 889 O O . SER A 1 111 ? 17.855 6.262 -12.457 1.00 90.81 111 SER A O 1
ATOM 891 N N . ARG A 1 112 ? 19.550 7.552 -11.732 1.00 90.00 112 ARG A N 1
ATOM 892 C CA . ARG A 1 112 ? 18.768 8.798 -11.625 1.00 90.00 112 ARG A CA 1
ATOM 893 C C . ARG A 1 112 ? 18.795 9.635 -12.894 1.00 90.00 112 ARG A C 1
ATOM 895 O O . ARG A 1 112 ? 17.972 10.529 -13.045 1.00 90.00 112 ARG A O 1
ATOM 902 N N . SER A 1 113 ? 19.738 9.350 -13.784 1.00 91.56 113 SER A N 1
ATOM 903 C CA . SER A 1 113 ? 19.99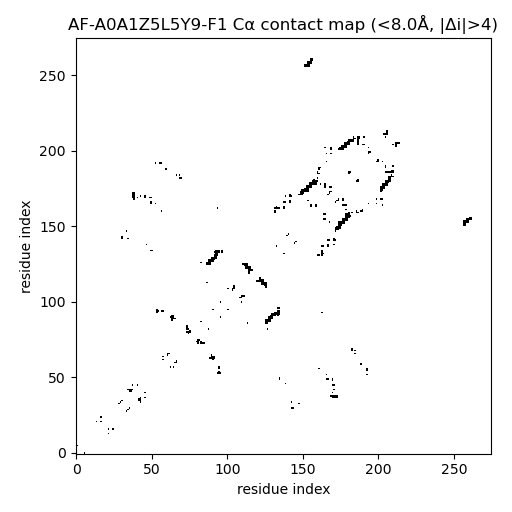8 10.172 -14.958 1.00 91.56 113 SER A CA 1
ATOM 904 C C . SER A 1 113 ? 20.337 9.316 -16.167 1.00 91.56 113 SER A C 1
ATOM 906 O O . SER A 1 113 ? 20.840 8.196 -16.042 1.00 91.56 113 SER A O 1
ATOM 908 N N . TYR A 1 114 ? 20.113 9.873 -17.348 1.00 89.69 114 TYR A N 1
ATOM 909 C CA . TYR A 1 114 ? 20.519 9.298 -18.622 1.00 89.69 114 TYR A CA 1
ATOM 910 C C . TYR A 1 114 ? 21.379 10.297 -19.398 1.00 89.69 114 TYR A C 1
ATOM 912 O O . TYR A 1 114 ? 21.293 11.510 -19.198 1.00 89.69 114 TYR A O 1
ATOM 920 N N . CYS A 1 115 ? 22.252 9.790 -20.268 1.00 89.00 115 CYS A N 1
ATOM 921 C CA . CYS A 1 115 ? 23.052 10.639 -21.148 1.00 89.00 115 CYS A CA 1
ATOM 922 C C . CYS A 1 115 ? 22.200 11.054 -22.350 1.00 89.00 115 CYS A C 1
ATOM 924 O O . CYS A 1 115 ? 21.654 10.184 -23.025 1.00 89.00 115 CYS A O 1
ATOM 926 N N . LYS A 1 116 ? 22.147 12.349 -22.681 1.00 87.31 116 LYS A N 1
ATOM 927 C CA . LYS A 1 116 ? 21.438 12.817 -23.890 1.00 87.31 116 LYS A CA 1
ATOM 928 C C . LYS A 1 116 ? 22.122 12.347 -25.175 1.00 87.31 116 LYS A C 1
ATOM 930 O O . LYS A 1 116 ? 21.482 12.149 -26.200 1.00 87.31 116 LYS A O 1
ATOM 935 N N . VAL A 1 117 ? 23.437 12.149 -25.095 1.00 87.69 117 VAL A N 1
ATOM 936 C CA . VAL A 1 117 ? 24.269 11.498 -26.109 1.00 87.69 117 VAL A CA 1
ATOM 937 C C . VAL A 1 117 ? 25.063 10.401 -25.405 1.00 87.69 117 VAL A C 1
ATOM 939 O O . VAL A 1 117 ? 25.751 10.688 -24.423 1.00 87.69 117 VAL A O 1
ATOM 942 N N . CYS A 1 118 ? 24.956 9.150 -25.858 1.00 80.12 118 CYS A N 1
ATOM 943 C CA . CYS A 1 118 ? 25.569 7.996 -25.191 1.00 80.12 118 CYS A CA 1
ATOM 944 C C . CYS A 1 118 ? 27.073 8.208 -24.933 1.00 80.12 118 CYS A C 1
ATOM 946 O O . CYS A 1 118 ? 27.828 8.540 -25.845 1.00 80.12 118 CYS A O 1
ATOM 948 N N . GLY A 1 119 ? 27.504 8.021 -23.682 1.00 78.38 119 GLY A N 1
ATOM 949 C CA . GLY A 1 119 ? 28.893 8.220 -23.251 1.00 78.38 119 GLY A CA 1
ATOM 950 C C . GLY A 1 119 ? 29.296 9.679 -23.002 1.00 78.38 119 GLY A C 1
ATOM 951 O O . GLY A 1 119 ? 30.438 9.935 -22.620 1.00 78.38 119 GLY A O 1
ATOM 952 N N . SER A 1 120 ? 28.391 10.642 -23.200 1.00 88.69 120 SER A N 1
ATOM 953 C CA . SER A 1 120 ? 28.651 12.052 -22.897 1.00 88.69 120 SER A CA 1
ATOM 954 C C . SER A 1 120 ? 28.453 12.375 -21.413 1.00 88.69 120 SER A C 1
ATOM 956 O O . SER A 1 120 ? 27.799 11.647 -20.672 1.00 88.69 120 SER A O 1
ATOM 958 N N . ARG A 1 121 ? 29.011 13.512 -20.981 1.00 88.31 121 ARG A N 1
ATOM 959 C CA . ARG A 1 121 ? 28.752 14.095 -19.653 1.00 88.31 121 ARG A CA 1
ATOM 960 C C . ARG A 1 121 ? 27.509 14.995 -19.628 1.00 88.31 121 ARG A C 1
ATOM 962 O O . ARG A 1 121 ? 27.175 15.517 -18.570 1.00 88.31 121 ARG A O 1
ATOM 969 N N . ASP A 1 122 ? 26.852 15.195 -20.771 1.00 92.44 122 ASP A N 1
ATOM 970 C CA . ASP A 1 122 ? 25.588 15.928 -20.852 1.00 92.44 122 ASP A CA 1
ATOM 971 C C . ASP A 1 122 ? 24.443 14.974 -20.496 1.00 92.44 122 ASP A C 1
ATOM 973 O O . ASP A 1 122 ? 24.002 14.150 -21.306 1.00 92.44 122 ASP A O 1
ATOM 977 N N . VAL A 1 123 ? 24.021 15.046 -19.235 1.00 92.12 123 VAL A N 1
ATOM 978 C CA . VAL A 1 123 ? 23.006 14.167 -18.651 1.00 92.12 123 VAL A CA 1
ATOM 979 C C . VAL A 1 123 ? 21.715 14.923 -18.351 1.00 92.12 123 VAL A C 1
ATOM 981 O O . VAL A 1 123 ? 21.714 16.132 -18.120 1.00 92.12 123 VAL A O 1
ATOM 984 N N . ALA A 1 124 ? 20.604 14.195 -18.347 1.00 90.62 124 ALA A N 1
ATOM 985 C CA . ALA A 1 124 ? 19.296 14.658 -17.897 1.00 90.62 124 ALA A CA 1
ATOM 986 C C . ALA A 1 124 ? 18.730 13.680 -16.855 1.00 90.62 124 ALA A C 1
ATOM 988 O O . ALA A 1 124 ? 19.097 12.501 -16.877 1.00 90.62 124 ALA A O 1
ATOM 989 N N . PRO A 1 125 ? 17.878 14.146 -15.927 1.00 91.38 125 PRO A N 1
ATOM 990 C CA . PRO A 1 125 ? 17.228 13.267 -14.963 1.00 91.38 125 PRO A CA 1
ATOM 991 C C . PRO A 1 125 ? 16.265 12.305 -15.668 1.00 91.38 125 PRO A C 1
ATOM 993 O O . PRO A 1 125 ? 15.618 12.670 -16.646 1.00 91.38 125 PRO A O 1
ATOM 996 N N . LEU A 1 126 ? 16.179 11.081 -15.155 1.00 91.25 126 LEU A N 1
ATOM 997 C CA . LEU A 1 126 ? 15.127 10.131 -15.503 1.00 91.25 126 LEU A CA 1
ATOM 998 C C . LEU A 1 126 ? 13.843 10.499 -14.756 1.00 91.25 126 LEU A C 1
ATOM 1000 O O . LEU A 1 126 ? 13.886 10.931 -13.602 1.00 91.25 126 LEU A O 1
ATOM 1004 N N . THR A 1 127 ? 12.702 10.291 -15.401 1.00 89.88 127 THR A N 1
ATOM 1005 C CA . THR A 1 127 ? 11.386 10.490 -14.793 1.00 89.88 127 THR A CA 1
ATOM 1006 C C . THR A 1 127 ? 11.014 9.248 -13.992 1.00 89.88 127 THR A C 1
ATOM 1008 O O . THR A 1 127 ? 10.963 8.152 -14.537 1.00 89.88 127 THR A O 1
ATOM 1011 N N . PHE A 1 128 ? 10.737 9.393 -12.697 1.00 89.44 128 PHE A N 1
ATOM 1012 C CA . PHE A 1 128 ? 10.322 8.280 -11.839 1.00 89.44 128 PHE A CA 1
ATOM 1013 C C . PHE A 1 128 ? 8.811 8.277 -11.662 1.00 89.44 128 PHE A C 1
ATOM 1015 O O . PHE A 1 128 ? 8.238 9.276 -11.228 1.00 89.44 128 PHE A O 1
ATOM 1022 N N . ILE A 1 129 ? 8.168 7.143 -11.941 1.00 89.38 129 ILE A N 1
ATOM 1023 C CA . ILE A 1 129 ? 6.719 7.005 -11.776 1.00 89.38 129 ILE A CA 1
ATOM 1024 C C . ILE A 1 129 ? 6.341 5.796 -10.925 1.00 89.38 129 ILE A C 1
ATOM 1026 O O . ILE A 1 129 ? 6.880 4.699 -11.071 1.00 89.38 129 ILE A O 1
ATOM 1030 N N . SER A 1 130 ? 5.344 6.006 -10.064 1.00 90.56 130 SER A N 1
ATOM 1031 C CA . SER A 1 130 ? 4.699 4.960 -9.272 1.00 90.56 130 SER A CA 1
ATOM 1032 C C . SER A 1 130 ? 3.224 4.857 -9.628 1.00 90.56 130 SER A C 1
ATOM 1034 O O . SER A 1 130 ? 2.496 5.856 -9.628 1.00 90.56 130 SER A O 1
ATOM 1036 N N . HIS A 1 131 ? 2.759 3.624 -9.815 1.00 87.69 131 HIS A N 1
ATOM 1037 C CA . HIS A 1 131 ? 1.343 3.320 -10.038 1.00 87.69 131 HIS A CA 1
ATOM 1038 C C . HIS A 1 131 ? 0.578 3.020 -8.742 1.00 87.69 131 HIS A C 1
ATOM 1040 O O . HIS A 1 131 ? -0.651 3.083 -8.728 1.00 87.69 131 HIS A O 1
ATOM 1046 N N . SER A 1 132 ? 1.282 2.760 -7.637 1.00 91.69 132 SER A N 1
ATOM 1047 C CA . SER A 1 132 ? 0.681 2.514 -6.320 1.00 91.69 132 SER A CA 1
ATOM 1048 C C . SER A 1 132 ? 0.823 3.716 -5.385 1.00 91.69 132 SER A C 1
ATOM 1050 O O . SER A 1 132 ? 1.697 4.575 -5.540 1.00 91.69 132 SER A O 1
ATOM 1052 N N . ALA A 1 133 ? -0.042 3.772 -4.370 1.00 93.75 133 ALA A N 1
ATOM 1053 C CA . ALA A 1 133 ? 0.138 4.677 -3.242 1.00 93.75 133 ALA A CA 1
ATOM 1054 C C . ALA A 1 133 ? 1.256 4.177 -2.318 1.00 93.75 133 ALA A C 1
ATOM 1056 O O . ALA A 1 133 ? 1.330 2.985 -2.026 1.00 93.75 133 ALA A O 1
ATOM 1057 N N . SER A 1 134 ? 2.085 5.095 -1.814 1.00 96.56 134 SER A N 1
ATOM 1058 C CA . SER A 1 134 ? 3.162 4.735 -0.893 1.00 96.56 134 SER A CA 1
ATOM 1059 C C . SER A 1 134 ? 2.657 4.265 0.466 1.00 96.56 134 SER A C 1
ATOM 1061 O O . SER A 1 134 ? 1.544 4.609 0.878 1.00 96.56 134 SER A O 1
ATOM 1063 N N . ARG A 1 135 ? 3.506 3.535 1.200 1.00 95.06 135 ARG A N 1
ATOM 1064 C CA . ARG A 1 135 ? 3.237 3.105 2.586 1.00 95.06 135 ARG A CA 1
ATOM 1065 C C . ARG A 1 135 ? 2.852 4.286 3.489 1.00 95.06 135 ARG A C 1
ATOM 1067 O O . ARG A 1 135 ? 1.832 4.227 4.176 1.00 95.06 135 ARG A O 1
ATOM 1074 N N . ASN A 1 136 ? 3.581 5.399 3.389 1.00 93.94 136 ASN A N 1
ATOM 1075 C CA . ASN A 1 136 ? 3.282 6.639 4.116 1.00 93.94 136 ASN A CA 1
ATOM 1076 C C . ASN A 1 136 ? 1.927 7.235 3.710 1.00 93.94 136 ASN A C 1
ATOM 1078 O O . ASN A 1 136 ? 1.158 7.685 4.561 1.00 93.94 136 ASN A O 1
ATOM 1082 N N . ARG A 1 137 ? 1.593 7.204 2.412 1.00 95.00 137 ARG A N 1
ATOM 1083 C CA . ARG A 1 137 ? 0.317 7.724 1.907 1.00 95.00 137 ARG A CA 1
ATOM 1084 C C . ARG A 1 137 ? -0.865 6.893 2.400 1.00 95.00 137 ARG A C 1
ATOM 1086 O O . ARG A 1 137 ? -1.834 7.473 2.885 1.00 95.00 137 ARG A O 1
ATOM 1093 N N . VAL A 1 138 ? -0.802 5.563 2.317 1.00 95.75 138 VAL A N 1
ATOM 1094 C CA . VAL A 1 138 ? -1.900 4.706 2.803 1.00 95.75 138 VAL A CA 1
ATOM 1095 C C . VAL A 1 138 ? -2.044 4.776 4.324 1.00 95.75 138 VAL A C 1
ATOM 1097 O O . VAL A 1 138 ? -3.167 4.825 4.826 1.00 95.75 138 VAL A O 1
ATOM 1100 N N . GLN A 1 139 ? -0.933 4.886 5.060 1.00 92.69 139 GLN A N 1
ATOM 1101 C CA . GLN A 1 139 ? -0.956 5.125 6.501 1.00 92.69 139 GLN A CA 1
ATOM 1102 C C . GLN A 1 139 ? -1.650 6.452 6.832 1.00 92.69 139 GLN A C 1
ATOM 1104 O O . GLN A 1 139 ? -2.541 6.481 7.679 1.00 92.69 139 GLN A O 1
ATOM 1109 N N . PHE A 1 140 ? -1.272 7.544 6.162 1.00 91.50 140 PHE A N 1
ATOM 1110 C CA . PHE A 1 140 ? -1.887 8.853 6.370 1.00 91.50 140 PHE A CA 1
ATOM 1111 C C . PHE A 1 140 ? -3.393 8.821 6.092 1.00 91.50 140 PHE A C 1
ATOM 1113 O O . PHE A 1 140 ? -4.174 9.341 6.886 1.00 91.50 140 PHE A O 1
ATOM 1120 N N . VAL A 1 141 ? -3.823 8.161 5.011 1.00 93.19 141 VAL A N 1
ATOM 1121 C CA . VAL A 1 141 ? -5.251 8.051 4.692 1.00 93.19 141 VAL A CA 1
ATOM 1122 C C . VAL A 1 141 ? -6.021 7.386 5.833 1.00 93.19 141 VAL A C 1
ATOM 1124 O O . VAL A 1 141 ? -7.000 7.956 6.310 1.00 93.19 141 VAL A O 1
ATOM 1127 N N . PHE A 1 142 ? -5.579 6.216 6.298 1.00 90.69 142 PHE A N 1
ATOM 1128 C CA . PHE A 1 142 ? -6.330 5.456 7.302 1.00 90.69 142 PHE A CA 1
ATOM 1129 C C . PHE A 1 142 ? -6.192 5.974 8.732 1.00 90.69 142 PHE A C 1
ATOM 1131 O O . PHE A 1 142 ? -7.041 5.665 9.566 1.00 90.69 142 PHE A O 1
ATOM 1138 N N . ARG A 1 143 ? -5.151 6.760 9.021 1.00 85.50 143 ARG A N 1
ATOM 1139 C CA . ARG A 1 143 ? -4.928 7.320 10.358 1.00 85.50 143 ARG A CA 1
ATOM 1140 C C . ARG A 1 143 ? -5.430 8.744 10.508 1.00 85.50 143 ARG A C 1
ATOM 1142 O O . ARG A 1 143 ? -5.942 9.079 11.563 1.00 85.50 143 ARG A O 1
ATOM 1149 N N . GLU A 1 144 ? -5.284 9.576 9.486 1.00 82.94 144 GLU A N 1
ATOM 1150 C CA . GLU A 1 144 ? -5.512 11.017 9.621 1.00 82.94 144 GLU A CA 1
ATOM 1151 C C . GLU A 1 144 ? -6.686 11.521 8.789 1.00 82.94 144 GLU A C 1
ATOM 1153 O O . GLU A 1 144 ? -7.330 12.496 9.173 1.00 82.94 144 GLU A O 1
ATOM 1158 N N . LEU A 1 145 ? -6.964 10.888 7.646 1.00 86.88 145 LEU A N 1
ATOM 1159 C CA . LEU A 1 145 ? -7.934 11.423 6.692 1.00 86.88 145 LEU A CA 1
ATOM 1160 C C . LEU A 1 145 ? -9.342 10.857 6.883 1.00 86.88 145 LEU A C 1
ATOM 1162 O O . LEU A 1 145 ? -10.325 11.585 6.736 1.00 86.88 145 LEU A O 1
ATOM 1166 N N . VAL A 1 146 ? -9.457 9.557 7.158 1.00 84.50 146 VAL A N 1
ATOM 1167 C CA . VAL A 1 146 ? -10.755 8.879 7.271 1.00 84.50 146 VAL A CA 1
ATOM 1168 C C . VAL A 1 146 ? -11.215 8.787 8.731 1.00 84.50 146 VAL A C 1
ATOM 1170 O O . VAL A 1 146 ? -10.393 8.663 9.639 1.00 84.50 146 VAL A O 1
ATOM 1173 N N . PRO A 1 147 ? -12.535 8.841 8.995 1.00 81.81 147 PRO A N 1
ATOM 1174 C CA . PRO A 1 147 ? -13.061 8.634 10.340 1.00 81.81 147 PRO A CA 1
ATOM 1175 C C . PRO A 1 147 ? -12.855 7.185 10.792 1.00 81.81 147 PRO A C 1
ATOM 1177 O O . PRO A 1 147 ? -12.572 6.307 9.983 1.00 81.81 147 PRO A O 1
ATOM 1180 N N . TYR A 1 148 ? -13.112 6.906 12.070 1.00 81.88 148 TYR A N 1
ATOM 1181 C CA . TYR A 1 148 ? -13.151 5.532 12.571 1.00 81.88 148 TYR A CA 1
ATOM 1182 C C . TYR A 1 148 ? -14.141 4.663 11.765 1.00 81.88 148 TYR A C 1
ATOM 1184 O O . TYR A 1 148 ? -15.250 5.110 11.424 1.00 81.88 148 TYR A O 1
ATOM 1192 N N . LEU A 1 149 ? -13.714 3.443 11.415 1.00 85.19 149 LEU A N 1
ATOM 1193 C CA . LEU A 1 149 ? -14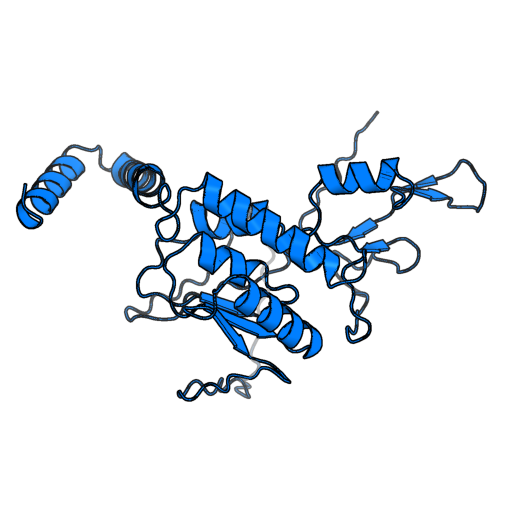.369 2.589 10.411 1.00 85.19 149 LEU A CA 1
ATOM 1194 C C . LEU A 1 149 ? -15.024 1.318 10.975 1.00 85.19 149 LEU A C 1
ATOM 1196 O O . LEU A 1 149 ? -15.327 0.404 10.213 1.00 85.19 149 LEU A O 1
ATOM 1200 N N . GLU A 1 150 ? -15.275 1.235 12.281 1.00 83.81 150 GLU A N 1
ATOM 1201 C CA . GLU A 1 150 ? -16.018 0.098 12.838 1.00 83.81 150 GLU A CA 1
ATOM 1202 C C . GLU A 1 150 ? -17.439 0.034 12.257 1.00 83.81 150 GLU A C 1
ATOM 1204 O O . GLU A 1 150 ? -18.111 1.056 12.103 1.00 83.81 150 GLU A O 1
ATOM 1209 N N . GLY A 1 151 ? -17.866 -1.168 11.855 1.00 82.94 151 GLY A N 1
ATOM 1210 C CA . GLY A 1 151 ? -19.145 -1.388 11.172 1.00 82.94 151 GLY A CA 1
ATOM 1211 C C . GLY A 1 151 ? -19.238 -0.778 9.766 1.00 82.94 151 GLY A C 1
ATOM 1212 O O . GLY A 1 151 ? -20.322 -0.761 9.183 1.00 82.94 151 GLY A O 1
ATOM 1213 N N . LYS A 1 152 ? -18.130 -0.263 9.211 1.00 89.38 152 LYS A N 1
ATOM 1214 C CA . LYS A 1 152 ? -18.073 0.328 7.866 1.00 89.38 152 LYS A CA 1
ATOM 1215 C C . LYS A 1 152 ? -17.282 -0.546 6.905 1.00 89.38 152 LYS A C 1
ATOM 1217 O O . LYS A 1 152 ? -16.433 -1.343 7.300 1.00 89.38 152 LYS A O 1
ATOM 1222 N N . GLN A 1 153 ? -17.548 -0.332 5.621 1.00 94.25 153 GLN A N 1
ATOM 1223 C CA . GLN A 1 153 ? -16.908 -1.044 4.521 1.00 94.25 153 GLN A CA 1
ATOM 1224 C C . GLN A 1 153 ? -15.893 -0.140 3.817 1.00 94.25 153 GLN A C 1
ATOM 1226 O O . GLN A 1 153 ? -16.126 1.065 3.686 1.00 94.25 153 GLN A O 1
ATOM 1231 N N . VAL A 1 154 ? -14.800 -0.732 3.334 1.00 96.44 154 VAL A N 1
ATOM 1232 C CA . VAL A 1 154 ? -13.799 -0.063 2.486 1.00 96.44 154 VAL A CA 1
ATOM 1233 C C . VAL A 1 154 ? -13.838 -0.692 1.101 1.00 96.44 154 VAL A C 1
ATOM 1235 O O . VAL A 1 154 ? -13.798 -1.914 0.985 1.00 96.44 154 VAL A O 1
ATOM 1238 N N . LEU A 1 155 ? -13.905 0.141 0.063 1.00 97.38 155 LEU A N 1
ATOM 1239 C CA . LEU A 1 155 ? -13.815 -0.272 -1.335 1.00 97.38 155 LEU A CA 1
ATOM 1240 C C . LEU A 1 155 ? -12.611 0.411 -1.988 1.00 97.38 155 LEU A C 1
ATOM 1242 O O . LEU A 1 155 ? -12.555 1.641 -2.021 1.00 97.38 155 LEU A O 1
ATOM 1246 N N . ASP A 1 156 ? -11.700 -0.394 -2.520 1.00 96.81 156 ASP A N 1
ATOM 1247 C CA . ASP A 1 156 ? -10.513 0.015 -3.268 1.00 96.81 156 ASP A CA 1
ATOM 1248 C C . ASP A 1 156 ? -10.673 -0.407 -4.735 1.00 96.81 156 ASP A C 1
ATOM 1250 O O . ASP A 1 156 ? -10.869 -1.587 -5.028 1.00 96.81 156 ASP A O 1
ATOM 1254 N N . VAL A 1 157 ? -10.665 0.558 -5.656 1.00 96.00 157 VAL A N 1
ATOM 1255 C CA . VAL A 1 157 ? -10.904 0.328 -7.091 1.00 96.00 157 VAL A CA 1
ATOM 1256 C C . VAL A 1 157 ? -9.616 0.581 -7.856 1.00 96.00 157 VAL A C 1
ATOM 1258 O O . VAL A 1 157 ? -9.115 1.702 -7.833 1.00 96.00 157 VAL A O 1
ATOM 1261 N N . GLY A 1 158 ? -9.141 -0.434 -8.579 1.00 93.69 158 GLY A N 1
ATOM 1262 C CA . GLY A 1 158 ? -7.796 -0.442 -9.154 1.00 93.69 158 GLY A CA 1
ATOM 1263 C C . GLY A 1 158 ? -6.761 -0.812 -8.097 1.00 93.69 158 GLY A C 1
ATOM 1264 O O . GLY A 1 158 ? -5.776 -0.101 -7.924 1.00 93.69 158 GLY A O 1
ATOM 1265 N N . SER A 1 159 ? -7.018 -1.890 -7.346 1.00 95.19 159 SER A N 1
ATOM 1266 C CA . SER A 1 159 ? -6.226 -2.222 -6.158 1.00 95.19 159 SER A CA 1
ATOM 1267 C C . SER A 1 159 ? -4.784 -2.646 -6.469 1.00 95.19 159 SER A C 1
ATOM 1269 O O . SER A 1 159 ? -3.949 -2.594 -5.567 1.00 95.19 159 SER A O 1
ATOM 1271 N N . ARG A 1 160 ? -4.451 -3.024 -7.716 1.00 95.06 160 ARG A N 1
ATOM 1272 C CA . ARG A 1 160 ? -3.095 -3.340 -8.211 1.00 95.06 160 ARG A CA 1
ATOM 1273 C C . ARG A 1 160 ? -2.305 -4.281 -7.289 1.00 95.06 160 ARG A C 1
ATOM 1275 O O . ARG A 1 160 ? -2.592 -5.472 -7.227 1.00 95.06 160 ARG A O 1
ATOM 1282 N N . LEU A 1 161 ? -1.328 -3.778 -6.531 1.00 97.31 161 LEU A N 1
ATOM 1283 C CA . LEU A 1 161 ? -0.547 -4.587 -5.582 1.00 97.31 161 LEU A CA 1
ATOM 1284 C C . LEU A 1 161 ? -1.264 -4.841 -4.245 1.00 97.31 161 LEU A C 1
ATOM 1286 O O . LEU A 1 161 ? -0.815 -5.679 -3.468 1.00 97.31 161 LEU A O 1
ATOM 1290 N N . GLY A 1 162 ? -2.373 -4.151 -3.973 1.00 97.62 162 GLY A N 1
ATOM 1291 C CA . GLY A 1 162 ? -3.206 -4.283 -2.775 1.00 97.62 162 GLY A CA 1
ATOM 1292 C C . GLY A 1 162 ? -2.861 -3.315 -1.639 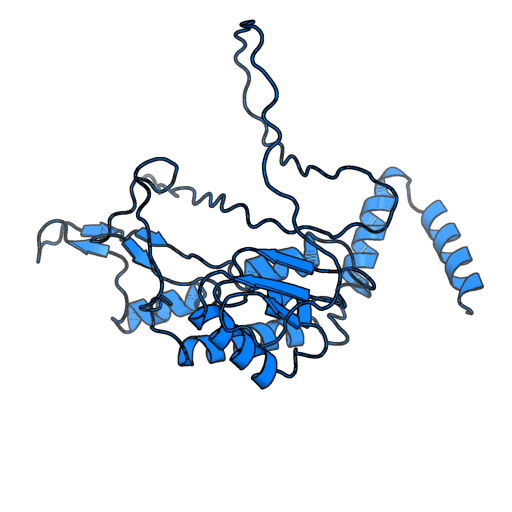1.00 97.62 162 GLY A C 1
ATOM 1293 O O . GLY A 1 162 ? -3.290 -3.539 -0.508 1.00 97.62 162 GLY A O 1
ATOM 1294 N N . ALA A 1 163 ? -2.109 -2.240 -1.908 1.00 97.88 163 ALA A N 1
ATOM 1295 C CA . ALA A 1 163 ? -1.603 -1.308 -0.891 1.00 97.88 163 ALA A CA 1
ATOM 1296 C C . ALA A 1 163 ? -2.696 -0.806 0.074 1.00 97.88 163 ALA A C 1
ATOM 1298 O O . ALA A 1 163 ? -2.528 -0.866 1.295 1.00 97.88 163 ALA A O 1
ATOM 1299 N N . PHE A 1 164 ? -3.840 -0.362 -0.458 1.00 97.94 164 PHE A N 1
ATOM 1300 C CA . PHE A 1 164 ? -4.965 0.104 0.356 1.00 97.94 164 PHE A CA 1
ATOM 1301 C C . PHE A 1 164 ? -5.693 -1.034 1.075 1.00 97.94 164 PHE A C 1
ATOM 1303 O O . PHE A 1 164 ? -6.157 -0.821 2.192 1.00 97.94 164 PHE A O 1
ATOM 1310 N N . LEU A 1 165 ? -5.760 -2.238 0.500 1.00 98.25 165 LEU A N 1
ATOM 1311 C CA . LEU A 1 165 ? -6.386 -3.402 1.141 1.00 98.25 165 LEU A CA 1
ATOM 1312 C C . LEU A 1 165 ? -5.648 -3.796 2.416 1.00 98.25 165 LEU A C 1
ATOM 1314 O O . LEU A 1 165 ? -6.255 -3.946 3.479 1.00 98.25 165 LEU A O 1
ATOM 1318 N N . TYR A 1 166 ? -4.327 -3.928 2.312 1.00 98.19 166 TYR A N 1
ATOM 1319 C CA . TYR A 1 166 ? -3.491 -4.330 3.436 1.00 98.19 166 TYR A CA 1
ATOM 1320 C C . TYR A 1 166 ? -3.454 -3.229 4.493 1.00 98.19 166 TYR A C 1
ATOM 1322 O O . TYR A 1 166 ? -3.609 -3.512 5.679 1.00 98.19 166 TYR A O 1
ATOM 1330 N N . ALA A 1 167 ? -3.331 -1.968 4.068 1.00 96.81 167 ALA A N 1
ATOM 1331 C CA . ALA A 1 167 ? -3.362 -0.825 4.970 1.00 96.81 167 ALA A CA 1
ATOM 1332 C C . ALA A 1 167 ? -4.706 -0.707 5.708 1.00 96.81 167 ALA A C 1
ATOM 1334 O O . ALA A 1 167 ? -4.717 -0.538 6.926 1.00 96.81 167 ALA A O 1
ATOM 1335 N N . ALA A 1 168 ? -5.835 -0.870 5.013 1.00 96.06 168 ALA A N 1
ATOM 1336 C CA . ALA A 1 168 ? -7.157 -0.860 5.636 1.00 96.06 168 ALA A CA 1
ATOM 1337 C C . ALA A 1 168 ? -7.275 -1.943 6.714 1.00 96.06 168 ALA A C 1
ATOM 1339 O O . ALA A 1 1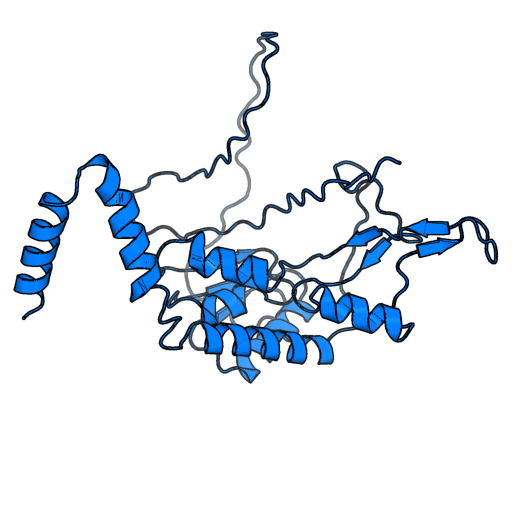68 ? -7.832 -1.687 7.783 1.00 96.06 168 ALA A O 1
ATOM 1340 N N . HIS A 1 169 ? -6.729 -3.137 6.459 1.00 96.31 169 HIS A N 1
ATOM 1341 C CA . HIS A 1 169 ? -6.753 -4.241 7.417 1.00 96.31 169 HIS A CA 1
ATOM 1342 C C . HIS A 1 169 ? -5.920 -3.931 8.657 1.00 96.31 169 HIS A C 1
ATOM 1344 O O . HIS A 1 169 ? -6.423 -4.044 9.779 1.00 96.31 169 HIS A O 1
ATOM 1350 N N . VAL A 1 170 ? -4.674 -3.491 8.479 1.00 94.31 170 VAL A N 1
ATOM 1351 C CA . VAL A 1 170 ? -3.773 -3.271 9.617 1.00 94.31 170 VAL A CA 1
ATOM 1352 C C . VAL A 1 170 ? -4.130 -2.025 10.420 1.00 94.31 170 VAL A C 1
ATOM 1354 O O . VAL A 1 170 ? -3.987 -2.052 11.635 1.00 94.31 170 VAL A O 1
ATOM 1357 N N . PHE A 1 171 ? -4.626 -0.959 9.783 1.00 92.25 171 PHE A N 1
ATOM 1358 C CA . PHE A 1 171 ? -4.883 0.319 10.454 1.00 92.25 171 PHE A CA 1
ATOM 1359 C C . PHE A 1 171 ? -6.316 0.486 10.970 1.00 92.25 171 PHE A C 1
ATOM 1361 O O . PHE A 1 171 ? -6.541 1.343 11.825 1.00 92.25 171 PHE A O 1
ATOM 1368 N N . THR A 1 172 ? -7.291 -0.291 10.483 1.00 90.19 172 THR A N 1
ATOM 1369 C CA . THR A 1 172 ? -8.710 -0.037 10.787 1.00 90.19 172 THR A CA 1
ATOM 1370 C C . THR A 1 172 ? -9.527 -1.305 11.044 1.00 90.19 172 THR A C 1
ATOM 1372 O O . THR A 1 172 ? -9.282 -2.335 10.412 1.00 90.19 172 THR A O 1
ATOM 1375 N N . PRO A 1 173 ? -10.592 -1.228 11.865 1.00 90.31 173 PRO A N 1
ATOM 1376 C CA . PRO A 1 173 ? -11.530 -2.334 12.075 1.00 90.31 173 PRO A CA 1
ATOM 1377 C C . PRO A 1 173 ? -12.550 -2.506 10.930 1.00 90.31 173 PRO A C 1
ATOM 1379 O O . PRO A 1 173 ? -13.542 -3.211 11.105 1.00 90.31 173 PRO A O 1
ATOM 1382 N N . ALA A 1 174 ? -12.352 -1.862 9.771 1.00 91.25 174 ALA A N 1
ATOM 1383 C CA . ALA A 1 174 ? -13.293 -1.921 8.654 1.00 91.25 174 ALA A CA 1
ATOM 1384 C C . ALA A 1 174 ? -13.593 -3.366 8.229 1.00 91.25 174 ALA A C 1
ATOM 1386 O O . ALA A 1 174 ? -12.681 -4.191 8.117 1.00 91.25 174 ALA A O 1
ATOM 1387 N N . ASN A 1 175 ? -14.866 -3.666 7.975 1.00 92.88 175 ASN A N 1
ATOM 1388 C CA . ASN A 1 175 ? -15.321 -4.985 7.557 1.00 92.88 175 ASN A CA 1
ATOM 1389 C C . ASN A 1 175 ? -16.638 -4.892 6.753 1.00 92.88 175 ASN A C 1
ATOM 1391 O O . ASN A 1 175 ? -17.636 -4.405 7.291 1.00 92.88 175 ASN A O 1
ATOM 1395 N N . PRO A 1 176 ? -16.695 -5.402 5.507 1.00 96.38 176 PRO A N 1
ATOM 1396 C CA . PRO A 1 176 ? -15.590 -5.946 4.711 1.00 96.38 176 PRO A CA 1
ATOM 1397 C C . PRO A 1 176 ? -14.673 -4.874 4.101 1.00 96.38 176 PRO A C 1
ATOM 1399 O O . PRO A 1 176 ? -15.042 -3.707 3.957 1.00 96.38 176 PRO A O 1
ATOM 1402 N N . ILE A 1 177 ? -13.482 -5.312 3.692 1.00 98.00 177 ILE A N 1
ATOM 1403 C CA . ILE A 1 177 ? -12.529 -4.567 2.863 1.00 98.00 177 ILE A CA 1
ATOM 1404 C C . ILE A 1 177 ? -12.521 -5.228 1.483 1.00 98.00 177 ILE A C 1
ATOM 1406 O O . ILE A 1 177 ? -12.219 -6.415 1.368 1.00 98.00 177 ILE A O 1
ATOM 1410 N N . VAL A 1 178 ? -12.876 -4.489 0.438 1.00 97.75 178 VAL A N 1
ATOM 1411 C CA . VAL A 1 178 ? -13.091 -5.023 -0.910 1.00 97.75 178 VAL A CA 1
ATOM 1412 C C . VAL A 1 178 ? -12.131 -4.366 -1.890 1.00 97.75 178 VAL A C 1
ATOM 1414 O O . VAL A 1 178 ? -12.166 -3.152 -2.059 1.00 97.75 178 VAL A O 1
ATOM 1417 N N . GLY A 1 179 ? -11.312 -5.172 -2.558 1.00 97.25 179 GLY A N 1
ATOM 1418 C CA . GLY A 1 179 ? -10.499 -4.755 -3.696 1.00 97.25 179 GLY A CA 1
ATOM 1419 C C . GLY A 1 179 ? -11.156 -5.139 -5.006 1.00 97.25 179 GLY A C 1
ATOM 1420 O O . GLY A 1 179 ? -11.616 -6.271 -5.149 1.00 97.25 179 GLY A O 1
ATOM 1421 N N . VAL A 1 180 ? -11.199 -4.210 -5.951 1.00 97.06 180 VAL A N 1
ATOM 1422 C CA . VAL A 1 180 ? -11.629 -4.451 -7.327 1.00 97.06 180 VAL A CA 1
ATOM 1423 C C . VAL A 1 180 ? -10.431 -4.260 -8.239 1.00 97.06 180 VAL A C 1
ATOM 1425 O O . VAL A 1 180 ? -9.867 -3.169 -8.301 1.00 97.06 180 VAL A O 1
ATOM 1428 N N . GLU A 1 181 ? -10.080 -5.311 -8.969 1.00 95.38 181 GLU A N 1
ATOM 1429 C CA . GLU A 1 181 ? -8.958 -5.320 -9.900 1.00 95.38 181 GLU A CA 1
ATOM 1430 C C . GLU A 1 181 ? -9.358 -6.029 -11.198 1.00 95.38 181 GLU A C 1
ATOM 1432 O O . GLU A 1 181 ? -10.110 -7.004 -11.194 1.00 95.38 181 GLU A O 1
ATOM 1437 N N . VAL A 1 182 ? -8.902 -5.494 -12.328 1.00 93.81 182 VAL A N 1
ATOM 1438 C CA . VAL A 1 182 ? -9.217 -6.020 -13.659 1.00 93.81 182 VAL A CA 1
ATOM 1439 C C . VAL A 1 182 ? -8.165 -7.018 -14.137 1.00 93.81 182 VAL A C 1
ATOM 1441 O O . VAL A 1 182 ? -8.498 -7.943 -14.873 1.00 93.81 182 VAL A O 1
ATOM 1444 N N . ASN A 1 183 ? -6.909 -6.867 -13.724 1.00 93.81 183 ASN A N 1
ATOM 1445 C CA . ASN A 1 183 ? -5.842 -7.797 -14.063 1.00 93.81 183 ASN A CA 1
ATOM 1446 C C . ASN A 1 183 ? -5.878 -9.022 -13.128 1.00 93.81 183 ASN A C 1
ATOM 1448 O O . ASN A 1 183 ? -5.713 -8.914 -11.912 1.00 93.81 183 ASN A O 1
ATOM 1452 N N . GLY A 1 184 ? -6.066 -10.210 -13.709 1.00 94.88 184 GLY A N 1
ATOM 1453 C CA . GLY A 1 184 ? -6.196 -11.450 -12.941 1.00 94.88 184 GLY A CA 1
ATOM 1454 C C . GLY A 1 184 ? -4.924 -11.892 -12.209 1.00 94.88 184 GLY A C 1
ATOM 1455 O O . GLY A 1 184 ? -5.028 -12.500 -11.143 1.00 94.88 184 GLY A O 1
ATOM 1456 N N . ASP A 1 185 ? -3.735 -11.546 -12.709 1.00 95.62 185 ASP A N 1
ATOM 1457 C CA . ASP A 1 185 ? -2.471 -11.865 -12.032 1.00 95.62 185 ASP A CA 1
ATOM 1458 C C . ASP A 1 185 ? -2.290 -11.003 -10.781 1.00 95.62 185 ASP A C 1
ATOM 1460 O O . ASP A 1 185 ? -1.846 -11.501 -9.745 1.00 95.62 185 ASP A O 1
ATOM 1464 N N . PHE A 1 186 ? -2.721 -9.739 -10.824 1.00 96.19 186 PHE A N 1
ATOM 1465 C CA . PHE A 1 186 ? -2.808 -8.912 -9.625 1.00 96.19 186 PHE A CA 1
ATOM 1466 C C . PHE A 1 186 ? -3.844 -9.436 -8.637 1.00 96.19 186 PHE A C 1
ATOM 1468 O O . PHE A 1 186 ? -3.554 -9.482 -7.441 1.00 96.19 186 PHE A O 1
ATOM 1475 N N . CYS A 1 187 ? -5.010 -9.902 -9.096 1.00 96.75 187 CYS A N 1
ATOM 1476 C CA . CYS A 1 187 ? -5.961 -10.569 -8.206 1.00 96.75 187 CYS A CA 1
ATOM 1477 C C . CYS A 1 187 ? -5.323 -11.783 -7.512 1.00 96.75 187 CYS A C 1
ATOM 1479 O O . CYS A 1 187 ? -5.410 -11.911 -6.290 1.00 96.75 187 CYS A O 1
ATOM 1481 N N . ALA A 1 188 ? -4.639 -12.647 -8.267 1.00 96.50 188 ALA A N 1
ATOM 1482 C CA . ALA A 1 188 ? -3.967 -13.828 -7.731 1.00 96.50 188 ALA A CA 1
ATOM 1483 C C . ALA A 1 188 ? -2.841 -13.465 -6.746 1.00 96.50 188 ALA A C 1
ATOM 1485 O O . ALA A 1 188 ? -2.710 -14.091 -5.688 1.00 96.50 188 ALA A O 1
ATOM 1486 N N . LEU A 1 189 ? -2.061 -12.424 -7.053 1.00 97.38 189 LEU A N 1
ATOM 1487 C CA . LEU A 1 189 ? -1.044 -11.877 -6.159 1.00 97.38 189 LEU A CA 1
ATOM 1488 C C . LEU A 1 189 ? -1.669 -11.382 -4.853 1.00 97.38 189 LEU A C 1
ATOM 1490 O O . LEU A 1 189 ? -1.218 -11.779 -3.777 1.00 97.38 189 LEU A O 1
ATOM 1494 N N . GLN A 1 190 ? -2.731 -10.577 -4.931 1.00 97.81 190 GLN A N 1
ATOM 1495 C CA . GLN A 1 190 ? -3.427 -10.055 -3.755 1.00 97.81 190 GLN A CA 1
ATOM 1496 C C . GLN A 1 190 ? -3.978 -11.189 -2.891 1.00 97.81 190 GLN A C 1
ATOM 1498 O O . GLN A 1 190 ? -3.802 -11.183 -1.676 1.00 97.81 190 GLN A O 1
ATOM 1503 N N . GLU A 1 191 ? -4.580 -12.217 -3.493 1.00 97.25 191 GLU A N 1
ATOM 1504 C CA . GLU A 1 191 ? -5.051 -13.389 -2.753 1.00 97.25 191 GLU A CA 1
ATOM 1505 C C . GLU A 1 191 ? -3.919 -14.146 -2.051 1.00 97.25 191 GLU A C 1
ATOM 1507 O O . GLU A 1 191 ? -4.103 -14.616 -0.925 1.00 97.25 191 GLU A O 1
ATOM 1512 N N . LYS A 1 192 ? -2.746 -14.255 -2.684 1.00 97.75 192 LYS A N 1
ATOM 1513 C CA . LYS A 1 192 ? -1.566 -14.883 -2.079 1.00 97.75 192 LYS A CA 1
ATOM 1514 C C . LYS A 1 192 ? -1.095 -14.106 -0.851 1.00 97.75 192 LYS A C 1
ATOM 1516 O O . LYS A 1 192 ? -0.825 -14.724 0.177 1.00 97.75 192 LYS A O 1
ATOM 1521 N N . VAL A 1 193 ? -1.049 -12.775 -0.930 1.00 98.19 193 VAL A N 1
ATOM 1522 C CA . VAL A 1 193 ? -0.699 -11.909 0.208 1.00 98.19 193 VAL A CA 1
ATOM 1523 C C . VAL A 1 193 ? -1.747 -12.021 1.314 1.00 98.19 193 VAL A C 1
ATOM 1525 O O . VAL A 1 193 ? -1.400 -12.275 2.463 1.00 98.19 193 VAL A O 1
ATOM 1528 N N . VAL A 1 194 ? -3.032 -11.910 0.969 1.00 97.88 194 VAL A N 1
ATOM 1529 C CA . VAL A 1 194 ? -4.148 -12.018 1.921 1.00 97.88 194 VAL A CA 1
ATOM 1530 C C . VAL A 1 194 ? -4.081 -13.330 2.703 1.00 97.88 194 VAL A C 1
ATOM 1532 O O . VAL A 1 194 ? -4.235 -13.314 3.922 1.00 97.88 194 VAL A O 1
ATOM 1535 N N . LYS A 1 195 ? -3.807 -14.453 2.027 1.00 97.56 195 LYS A N 1
ATOM 1536 C CA . LYS A 1 195 ? -3.641 -15.761 2.677 1.00 97.56 195 LYS A CA 1
ATOM 1537 C C . LYS A 1 195 ? -2.375 -15.834 3.531 1.00 97.56 195 LYS A C 1
ATOM 1539 O O . LYS A 1 195 ? -2.443 -16.339 4.641 1.00 97.56 195 LYS A O 1
ATOM 1544 N N . ALA A 1 196 ? -1.240 -15.328 3.044 1.00 97.69 196 ALA A N 1
ATOM 1545 C CA . ALA A 1 196 ? 0.029 -15.362 3.780 1.00 97.69 196 ALA A CA 1
ATOM 1546 C C . ALA A 1 196 ? -0.013 -14.576 5.103 1.00 97.69 196 ALA A C 1
ATOM 1548 O O . ALA A 1 196 ? 0.745 -14.874 6.022 1.00 97.69 196 ALA A O 1
ATOM 1549 N N . TRP A 1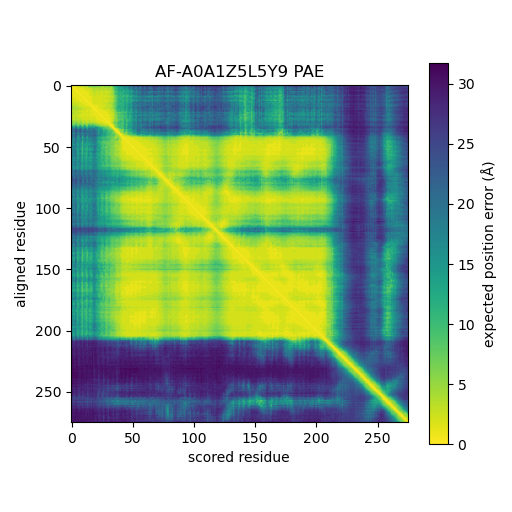 197 ? -0.904 -13.588 5.199 1.00 96.88 197 TRP A N 1
ATOM 1550 C CA . TRP A 1 197 ? -1.033 -12.693 6.348 1.00 96.88 197 TRP A CA 1
ATOM 1551 C C . TRP A 1 197 ? -2.338 -12.872 7.139 1.00 96.88 197 TRP A C 1
ATOM 1553 O O . TRP A 1 197 ? -2.637 -12.038 8.001 1.00 96.88 197 TRP A O 1
ATOM 1563 N N . ASN A 1 198 ? -3.102 -13.935 6.855 1.00 96.31 198 ASN A N 1
ATOM 1564 C CA . ASN A 1 198 ? -4.396 -14.259 7.472 1.00 96.31 198 ASN A CA 1
ATOM 1565 C C . ASN A 1 198 ? -5.368 -13.066 7.480 1.00 96.31 198 ASN A C 1
ATOM 1567 O O . ASN A 1 198 ? -5.991 -12.755 8.494 1.00 96.31 198 ASN A O 1
ATOM 1571 N N . MET A 1 199 ? -5.447 -12.353 6.356 1.00 96.81 199 MET A N 1
ATOM 1572 C CA . MET A 1 199 ? -6.300 -11.169 6.198 1.00 96.81 199 MET A CA 1
ATOM 1573 C C . MET A 1 199 ? -7.644 -11.485 5.534 1.00 96.81 199 MET A C 1
ATOM 1575 O O . MET A 1 199 ? -8.428 -10.590 5.207 1.00 96.81 199 MET A O 1
ATOM 1579 N N . ASP A 1 200 ? -7.918 -12.761 5.276 1.00 95.81 200 ASP A N 1
ATOM 1580 C CA . ASP A 1 200 ? -9.161 -13.226 4.679 1.00 95.81 200 ASP A CA 1
ATOM 1581 C C . ASP A 1 200 ? -10.334 -13.259 5.672 1.00 95.81 200 ASP A C 1
ATOM 1583 O O . ASP A 1 200 ? -11.457 -13.580 5.282 1.00 95.81 200 ASP A O 1
ATOM 1587 N N . ASP A 1 201 ? -10.128 -12.854 6.920 1.00 95.56 201 ASP A N 1
ATOM 1588 C CA . ASP A 1 201 ? -11.209 -12.510 7.842 1.00 95.56 201 ASP A CA 1
ATOM 1589 C C . ASP A 1 201 ? -12.052 -11.347 7.287 1.00 95.56 201 ASP A C 1
ATOM 1591 O O . ASP A 1 201 ? -13.283 -11.402 7.329 1.00 95.56 201 ASP A O 1
ATOM 1595 N N . ARG A 1 202 ? -11.402 -10.333 6.691 1.00 96.12 202 ARG A N 1
ATOM 1596 C CA . ARG A 1 202 ? -12.060 -9.083 6.257 1.00 96.12 202 ARG A CA 1
ATOM 1597 C C . ARG A 1 202 ? -11.791 -8.682 4.810 1.00 96.12 202 ARG A C 1
ATOM 1599 O O . ARG A 1 202 ? -12.640 -8.008 4.227 1.00 96.12 202 ARG A O 1
ATOM 1606 N N . ILE A 1 203 ? -10.669 -9.093 4.210 1.00 97.94 203 ILE A N 1
ATOM 1607 C CA . ILE A 1 203 ? -10.336 -8.736 2.822 1.00 97.94 203 ILE A CA 1
ATOM 1608 C C . ILE A 1 203 ? -11.030 -9.671 1.821 1.00 97.94 203 ILE A C 1
ATOM 1610 O O . ILE A 1 203 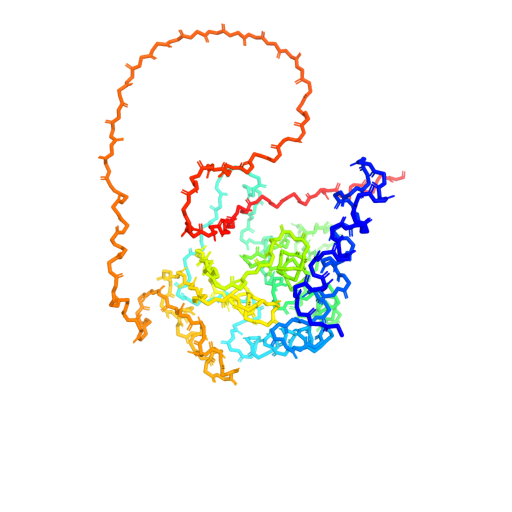? -11.031 -10.903 1.949 1.00 97.94 203 ILE A O 1
ATOM 1614 N N . ARG A 1 204 ? -11.608 -9.073 0.779 1.00 96.12 204 ARG A N 1
ATOM 1615 C CA . ARG A 1 204 ? -12.209 -9.728 -0.387 1.00 96.12 204 ARG A CA 1
ATOM 1616 C C . ARG A 1 204 ? -11.630 -9.101 -1.654 1.00 96.12 204 ARG A C 1
ATOM 1618 O O . ARG A 1 204 ? -11.643 -7.884 -1.788 1.00 96.12 204 ARG A O 1
ATOM 1625 N N . VAL A 1 205 ? -11.150 -9.926 -2.578 1.00 96.25 205 VAL A N 1
ATOM 1626 C CA . VAL A 1 205 ? -10.636 -9.487 -3.884 1.00 96.25 205 VAL A CA 1
ATOM 1627 C C . VAL A 1 205 ? -11.655 -9.879 -4.949 1.00 96.25 205 VAL A C 1
ATOM 1629 O O . VAL A 1 205 ? -12.125 -11.016 -4.963 1.00 96.25 205 VAL A O 1
ATOM 1632 N N . SER A 1 206 ? -12.024 -8.928 -5.801 1.00 92.50 206 SER A N 1
ATOM 1633 C CA . SER A 1 206 ? -12.995 -9.077 -6.881 1.00 92.50 206 SER A CA 1
ATOM 1634 C C . SER A 1 206 ? -12.329 -8.747 -8.213 1.00 92.50 206 SER A C 1
ATOM 1636 O O . SER A 1 206 ? -11.792 -7.655 -8.380 1.00 92.50 206 SER A O 1
ATOM 1638 N N . GLY A 1 207 ? -12.378 -9.685 -9.157 1.00 86.31 207 GLY A N 1
ATOM 1639 C CA . GLY A 1 207 ? -11.743 -9.562 -10.466 1.00 86.31 207 GLY A CA 1
ATOM 1640 C C . GLY A 1 207 ? -11.655 -10.904 -11.200 1.00 86.31 207 GLY A C 1
ATOM 1641 O O . GLY A 1 207 ? -12.084 -11.931 -10.654 1.00 86.31 207 GLY A O 1
ATOM 1642 N N . PRO A 1 208 ? -11.132 -10.932 -12.438 1.00 76.81 208 PRO A N 1
ATOM 1643 C CA . PRO A 1 208 ? -10.929 -12.171 -13.184 1.00 76.81 208 PRO A CA 1
ATOM 1644 C C . PRO A 1 208 ? -10.010 -13.126 -12.415 1.00 76.81 208 PRO A C 1
ATOM 1646 O O . PRO A 1 208 ? -8.950 -12.731 -11.947 1.00 76.81 208 PRO A O 1
ATOM 1649 N N . GLY A 1 209 ? -10.419 -14.386 -12.253 1.00 64.31 209 GLY A N 1
ATOM 1650 C CA . GLY A 1 209 ? -9.633 -15.381 -11.510 1.00 64.31 209 GLY A CA 1
ATOM 1651 C C . GLY A 1 209 ? -9.684 -15.258 -9.979 1.00 64.31 209 GLY A C 1
ATOM 1652 O O . GLY A 1 209 ? -9.198 -16.162 -9.305 1.00 64.31 209 GLY A O 1
ATOM 1653 N N . GLY A 1 210 ? -10.321 -14.220 -9.419 1.00 54.06 210 GLY A N 1
ATOM 1654 C CA . GLY A 1 210 ? -10.552 -14.095 -7.978 1.00 54.06 210 GLY A CA 1
ATOM 1655 C C . GLY A 1 210 ? -11.546 -15.146 -7.472 1.00 54.06 210 GLY A C 1
ATOM 1656 O O . GLY A 1 210 ? -12.685 -15.231 -7.940 1.00 54.06 210 GLY A O 1
ATOM 1657 N N . GLY A 1 211 ? -11.136 -15.961 -6.503 1.00 46.91 211 GLY A N 1
ATOM 1658 C CA . GLY A 1 211 ? -11.861 -17.143 -6.027 1.00 46.91 211 GLY A CA 1
ATOM 1659 C C . GLY A 1 211 ? -13.150 -16.855 -5.249 1.00 46.91 211 GLY A C 1
ATOM 1660 O O . GLY A 1 211 ? -13.832 -17.790 -4.829 1.00 46.91 211 GLY A O 1
ATOM 1661 N N . ARG A 1 212 ? -13.522 -15.588 -5.033 1.00 54.50 212 ARG A N 1
ATOM 1662 C CA . ARG A 1 212 ? -14.697 -15.212 -4.232 1.00 54.50 212 ARG A CA 1
ATOM 1663 C C . ARG A 1 212 ? -15.685 -14.379 -5.045 1.00 54.50 212 ARG A C 1
ATOM 1665 O O . ARG A 1 212 ? -15.622 -13.156 -5.077 1.00 54.50 212 ARG A O 1
ATOM 1672 N N . ARG A 1 213 ? -16.653 -15.065 -5.669 1.00 47.12 213 ARG A N 1
ATOM 1673 C CA . ARG A 1 213 ? -17.849 -14.423 -6.239 1.00 47.12 213 ARG A CA 1
ATOM 1674 C C . ARG A 1 213 ? -18.670 -13.807 -5.106 1.00 47.12 213 ARG A C 1
ATOM 1676 O O . ARG A 1 213 ? -19.025 -14.502 -4.155 1.00 47.12 213 ARG A O 1
ATOM 1683 N N . PHE A 1 214 ? -18.998 -12.524 -5.228 1.00 46.69 214 PHE A N 1
ATOM 1684 C CA . PHE A 1 214 ? -19.992 -11.868 -4.383 1.00 46.69 214 PHE A CA 1
ATOM 1685 C C . PHE A 1 214 ? -21.347 -12.581 -4.535 1.00 46.69 214 PHE A C 1
ATOM 1687 O O . PHE A 1 214 ? -22.024 -12.422 -5.548 1.00 46.69 214 PHE A O 1
ATOM 1694 N N . PHE A 1 215 ? -21.766 -13.353 -3.531 1.00 35.88 215 PHE A N 1
ATOM 1695 C CA . PHE A 1 215 ? -23.178 -13.688 -3.347 1.00 35.88 215 PHE A CA 1
ATOM 1696 C C . PHE A 1 215 ? -23.803 -12.586 -2.488 1.00 35.88 215 PHE A C 1
ATOM 1698 O O . PHE A 1 215 ? -23.750 -12.624 -1.264 1.00 35.88 215 PHE A O 1
ATOM 1705 N N . GLY A 1 216 ? -24.329 -11.556 -3.150 1.00 34.56 216 GLY A N 1
ATOM 1706 C CA . GLY A 1 216 ? -25.009 -10.439 -2.499 1.00 34.56 216 GLY A CA 1
ATOM 1707 C C . GLY A 1 216 ? -25.148 -9.240 -3.430 1.00 34.56 216 GLY A C 1
ATOM 1708 O O . GLY A 1 216 ? -24.178 -8.539 -3.678 1.00 34.56 216 GLY A O 1
ATOM 1709 N N . SER A 1 217 ? -26.362 -9.055 -3.953 1.00 33.44 217 SER A N 1
ATOM 1710 C CA . SER A 1 217 ? -26.894 -7.945 -4.760 1.00 33.44 217 SER A CA 1
ATOM 1711 C C . SER A 1 217 ? -26.183 -6.580 -4.636 1.00 33.44 217 SER A C 1
ATOM 1713 O O . SER A 1 217 ? -26.689 -5.661 -3.994 1.00 33.44 217 SER A O 1
ATOM 1715 N N . LEU A 1 218 ? -25.078 -6.387 -5.356 1.00 35.12 218 LEU A N 1
ATOM 1716 C CA . LEU A 1 218 ? -24.663 -5.061 -5.811 1.00 35.12 218 LEU A CA 1
ATOM 1717 C C . LEU A 1 218 ? -24.302 -5.149 -7.295 1.00 35.12 218 LEU A C 1
ATOM 1719 O O . LEU A 1 218 ? -23.143 -5.129 -7.699 1.00 35.12 218 LEU A O 1
ATOM 1723 N N . VAL A 1 219 ? -25.337 -5.307 -8.120 1.00 29.58 219 VAL A N 1
ATOM 1724 C CA . VAL A 1 219 ? -25.230 -5.039 -9.553 1.00 29.58 219 VAL A CA 1
ATOM 1725 C C . VAL A 1 219 ? -24.979 -3.538 -9.680 1.00 29.58 219 VAL A C 1
ATOM 1727 O O . VAL A 1 219 ? -25.860 -2.725 -9.408 1.00 29.58 219 VAL A O 1
ATOM 1730 N N . LEU A 1 220 ? -23.746 -3.168 -10.027 1.00 32.03 220 LEU A N 1
ATOM 1731 C CA . LEU A 1 220 ? -23.401 -1.820 -10.466 1.00 32.03 220 LEU A CA 1
ATOM 1732 C C . LEU A 1 220 ? -24.131 -1.560 -11.785 1.00 32.03 220 LEU A C 1
ATOM 1734 O O . LEU A 1 220 ? -23.619 -1.852 -12.863 1.00 32.03 220 LEU A O 1
ATOM 1738 N N . ASP A 1 221 ? -25.339 -1.013 -11.688 1.00 26.75 221 ASP A N 1
ATOM 1739 C CA . ASP A 1 221 ? -26.123 -0.546 -12.827 1.00 26.75 221 ASP A CA 1
ATOM 1740 C C . ASP A 1 221 ? -25.543 0.797 -13.312 1.00 26.75 221 ASP A C 1
ATOM 1742 O O . ASP A 1 221 ? -26.106 1.878 -13.144 1.00 26.75 221 ASP A O 1
ATOM 1746 N N . TYR A 1 222 ? -24.318 0.742 -13.842 1.00 31.19 222 TYR A N 1
ATOM 1747 C CA . TYR A 1 222 ? -23.629 1.867 -14.467 1.00 31.19 222 TYR A CA 1
ATOM 1748 C C . TYR A 1 222 ? -23.671 1.707 -15.985 1.00 31.19 222 TYR A C 1
ATOM 1750 O O . TYR A 1 222 ? -22.634 1.644 -16.632 1.00 31.19 222 TYR A O 1
ATOM 1758 N N . GLN A 1 223 ? -24.861 1.634 -16.590 1.00 31.80 223 GLN A N 1
ATOM 1759 C CA . GLN A 1 223 ? -24.997 1.920 -18.019 1.00 31.80 223 GLN A CA 1
ATOM 1760 C C . GLN A 1 223 ? -26.288 2.682 -18.350 1.00 31.80 223 GLN A C 1
ATOM 1762 O O . GLN A 1 223 ? -27.400 2.234 -18.109 1.00 31.80 223 GLN A O 1
ATOM 1767 N N . ARG A 1 224 ? -26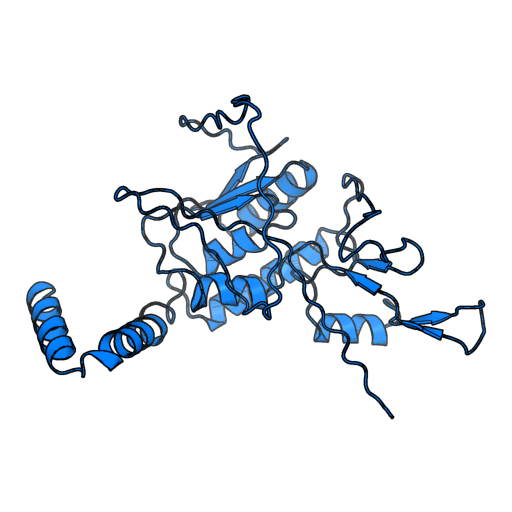.076 3.825 -19.019 1.00 34.59 224 ARG A N 1
ATOM 1768 C CA . ARG A 1 224 ? -27.025 4.644 -19.799 1.00 34.59 224 ARG A CA 1
ATOM 1769 C C . ARG A 1 224 ? -28.114 5.394 -19.029 1.00 34.59 224 ARG A C 1
ATOM 1771 O O . ARG A 1 224 ? -29.289 5.049 -19.062 1.00 34.59 224 ARG A O 1
ATOM 1778 N N . ARG A 1 225 ? -27.766 6.609 -18.604 1.00 29.53 225 ARG A N 1
ATOM 1779 C CA . ARG A 1 225 ? -28.663 7.757 -18.807 1.00 29.53 225 ARG A CA 1
ATOM 1780 C C . ARG A 1 225 ? -27.931 8.828 -19.610 1.00 29.53 225 ARG A C 1
ATOM 1782 O O . ARG A 1 225 ? -27.147 9.596 -19.067 1.00 29.53 225 ARG A O 1
ATOM 1789 N N . ARG A 1 226 ? -28.173 8.852 -20.926 1.00 39.12 226 ARG A N 1
ATOM 1790 C CA . ARG A 1 226 ? -27.999 10.074 -21.722 1.00 39.12 226 ARG A CA 1
ATOM 1791 C C . ARG A 1 226 ? -29.143 11.009 -21.328 1.00 39.12 226 ARG A C 1
ATOM 1793 O O . ARG A 1 226 ? -30.298 10.602 -21.408 1.00 39.12 226 ARG A O 1
ATOM 1800 N N . ALA A 1 227 ? -28.821 12.227 -20.915 1.00 29.59 227 ALA A N 1
ATOM 1801 C CA . ALA A 1 227 ? -29.778 13.321 -20.783 1.00 29.59 227 ALA A CA 1
ATOM 1802 C C . ALA A 1 227 ? -29.261 14.539 -21.576 1.00 29.59 227 ALA A C 1
ATOM 1804 O O . ALA A 1 227 ? -28.053 14.634 -21.805 1.00 29.59 227 ALA A O 1
ATOM 1805 N N . PRO A 1 228 ? -30.164 15.392 -22.084 1.00 30.83 228 PRO A N 1
ATOM 1806 C CA . PRO A 1 228 ? -29.996 16.068 -23.363 1.00 30.83 228 PRO A CA 1
ATOM 1807 C C . PRO A 1 228 ? -29.323 17.441 -23.269 1.00 30.83 228 PRO A C 1
ATOM 1809 O O . PRO A 1 228 ? -29.278 18.086 -22.226 1.00 30.83 228 PRO A O 1
ATOM 1812 N N . SER A 1 229 ? -28.823 17.874 -24.423 1.00 40.81 229 SER A N 1
ATOM 1813 C CA . SER A 1 229 ? -28.232 19.177 -24.709 1.00 40.81 229 SER A CA 1
ATOM 1814 C C . SER A 1 229 ? -29.216 20.335 -24.524 1.00 40.81 229 SER A C 1
ATOM 1816 O O . SER A 1 229 ? -30.228 20.372 -25.221 1.00 40.81 229 SER A O 1
ATOM 1818 N N . THR A 1 230 ? -28.849 21.343 -23.728 1.00 32.00 230 THR A N 1
ATOM 1819 C CA . THR A 1 230 ? -29.332 22.725 -23.899 1.00 32.00 230 THR A CA 1
ATOM 1820 C C . THR A 1 230 ? -28.310 23.748 -23.395 1.00 32.00 230 THR A C 1
ATOM 1822 O O . THR A 1 230 ? -27.972 23.749 -22.216 1.00 32.00 230 THR A O 1
ATOM 1825 N N . GLY A 1 231 ? -27.917 24.665 -24.283 1.00 28.25 231 GLY A N 1
ATOM 1826 C CA . GLY A 1 231 ? -27.982 26.108 -24.014 1.00 28.25 231 GLY A CA 1
ATOM 1827 C C . GLY A 1 231 ? -26.824 26.790 -23.279 1.00 28.25 231 GLY A C 1
ATOM 1828 O O . GLY A 1 231 ? -26.744 26.781 -22.059 1.00 28.25 231 GLY A O 1
ATOM 1829 N N . SER A 1 232 ? -26.021 27.504 -24.066 1.00 35.72 232 SER A N 1
ATOM 1830 C CA . SER A 1 232 ? -25.076 28.582 -23.736 1.00 35.72 232 SER A CA 1
ATOM 1831 C C . SER A 1 232 ? -25.433 29.515 -22.563 1.00 35.72 232 SER A C 1
ATOM 1833 O O . SER A 1 232 ? -26.566 29.992 -22.490 1.00 35.72 232 SER A O 1
ATOM 1835 N N . ARG A 1 233 ? -24.410 29.958 -21.811 1.00 28.47 233 ARG A N 1
ATOM 1836 C CA . ARG A 1 233 ? -24.128 31.386 -21.535 1.00 28.47 233 ARG A CA 1
ATOM 1837 C C . ARG A 1 233 ? -22.706 31.582 -20.991 1.00 28.47 233 ARG A C 1
ATOM 1839 O O . ARG A 1 233 ? -22.264 30.880 -20.090 1.00 28.47 233 ARG A O 1
ATOM 1846 N N . SER A 1 234 ? -22.019 32.552 -21.583 1.00 36.44 234 SER A N 1
ATOM 1847 C CA . SER A 1 234 ? -20.705 33.086 -21.230 1.00 36.44 234 SER A CA 1
ATOM 1848 C C . SER A 1 234 ? -20.743 33.928 -19.953 1.00 36.44 234 SER A C 1
ATOM 1850 O O . SER A 1 234 ? -21.654 34.741 -19.818 1.00 36.44 234 SER A O 1
ATOM 1852 N N . CYS A 1 235 ? -19.700 33.843 -19.123 1.00 26.31 235 CYS A N 1
ATOM 1853 C CA . CYS A 1 235 ? -19.217 34.955 -18.296 1.00 26.31 235 CYS A CA 1
ATOM 1854 C C . CYS A 1 235 ? -17.706 34.800 -18.065 1.00 26.31 235 CYS A C 1
ATOM 1856 O O . CYS A 1 235 ? -17.259 33.823 -17.469 1.00 26.31 235 CYS A O 1
ATOM 1858 N N . CYS A 1 236 ? -16.941 35.780 -18.548 1.00 28.45 236 CYS A N 1
ATOM 1859 C CA . CYS A 1 236 ? -15.549 36.020 -18.184 1.00 28.45 236 CYS A CA 1
ATOM 1860 C C . CYS A 1 236 ? -15.465 36.544 -16.742 1.00 28.45 236 CYS A C 1
ATOM 1862 O O . CYS A 1 236 ? -16.318 37.321 -16.317 1.00 28.45 236 CYS A O 1
ATOM 1864 N N . GLY A 1 237 ? -14.411 36.173 -16.017 1.00 26.31 237 GLY A N 1
ATOM 1865 C CA . GLY A 1 237 ? -14.100 36.730 -14.703 1.00 26.31 237 GLY A CA 1
ATOM 1866 C C . GLY A 1 237 ? -12.837 36.108 -14.124 1.00 26.31 237 GLY A C 1
ATOM 1867 O O . GLY A 1 237 ? -12.873 35.004 -13.591 1.00 26.31 237 GLY A O 1
ATOM 1868 N N . CYS A 1 238 ? -11.718 36.813 -14.269 1.00 28.69 238 CYS A N 1
ATOM 1869 C CA . CYS A 1 238 ? -10.422 36.463 -13.706 1.00 28.69 238 CYS A CA 1
ATOM 1870 C C . CYS A 1 238 ? -10.473 36.519 -12.170 1.00 28.69 238 CYS A C 1
ATOM 1872 O O . CYS A 1 238 ? -10.861 37.535 -11.597 1.00 28.69 238 CYS A O 1
ATOM 1874 N N . GLY A 1 239 ? -10.040 35.446 -11.511 1.00 26.73 239 GLY A N 1
ATOM 1875 C CA . GLY A 1 239 ? -9.846 35.379 -10.065 1.00 26.73 239 GLY A CA 1
ATOM 1876 C C . GLY A 1 239 ? -9.116 34.088 -9.699 1.00 26.73 239 GLY A C 1
ATOM 1877 O O . GLY A 1 239 ? -9.520 33.012 -10.130 1.00 26.73 239 GLY A O 1
ATOM 1878 N N . HIS A 1 240 ? -8.009 34.215 -8.966 1.00 26.52 240 HIS A N 1
ATOM 1879 C CA . HIS A 1 240 ? -7.121 33.134 -8.520 1.00 26.52 240 HIS A CA 1
ATOM 1880 C C . HIS A 1 240 ? -7.849 31.856 -8.049 1.00 26.52 240 HIS A C 1
ATOM 1882 O O . HIS A 1 240 ? -8.794 31.955 -7.260 1.00 26.52 240 HIS A O 1
ATOM 1888 N N . PRO A 1 241 ? -7.381 30.644 -8.414 1.00 27.73 241 PRO A N 1
ATOM 1889 C CA . PRO A 1 241 ? -7.942 29.419 -7.869 1.00 27.73 241 PRO A CA 1
ATOM 1890 C C . PRO A 1 241 ? -7.394 29.175 -6.456 1.00 27.73 241 PRO A C 1
ATOM 1892 O O . PRO A 1 241 ? -6.291 28.668 -6.270 1.00 27.73 241 PRO A O 1
ATOM 1895 N N . GLN A 1 242 ? -8.199 29.496 -5.442 1.00 26.91 242 GLN A N 1
ATOM 1896 C CA . GLN A 1 242 ? -8.087 28.827 -4.148 1.00 26.91 242 GLN A CA 1
ATOM 1897 C C . GLN A 1 242 ? -8.370 27.333 -4.350 1.00 26.91 242 GLN A C 1
ATOM 1899 O O . GLN A 1 242 ? -9.421 26.949 -4.871 1.00 26.91 242 GLN A O 1
ATOM 1904 N N . GLN A 1 243 ? -7.430 26.491 -3.925 1.00 24.92 243 GLN A N 1
ATOM 1905 C CA . GLN A 1 243 ? -7.583 25.041 -3.887 1.00 24.92 243 GLN A CA 1
ATOM 1906 C C . GLN A 1 243 ? -8.810 24.670 -3.037 1.00 24.92 243 GLN A C 1
ATOM 1908 O O . GLN A 1 243 ? -8.804 24.782 -1.815 1.00 24.92 243 GLN A O 1
ATOM 1913 N N . ARG A 1 244 ? -9.887 24.214 -3.684 1.00 22.52 244 ARG A N 1
ATOM 1914 C CA . ARG A 1 244 ? -11.018 23.549 -3.025 1.00 22.52 244 ARG A CA 1
ATOM 1915 C C . ARG A 1 244 ? -11.007 22.076 -3.399 1.00 22.52 244 ARG A C 1
ATOM 1917 O O . ARG A 1 244 ? -11.416 21.701 -4.496 1.00 22.52 244 ARG A O 1
ATOM 1924 N N . VAL A 1 245 ? -10.598 21.234 -2.454 1.00 24.36 245 VAL A N 1
ATOM 1925 C CA . VAL A 1 245 ? -10.894 19.800 -2.486 1.00 24.36 245 VAL A CA 1
ATOM 1926 C C . VAL A 1 245 ? -12.404 19.648 -2.307 1.00 24.36 245 VAL A C 1
ATOM 1928 O O . VAL A 1 245 ? -12.940 19.813 -1.213 1.00 24.36 245 VAL A O 1
ATOM 1931 N N . ARG A 1 246 ? -13.125 19.381 -3.399 1.00 21.11 246 ARG A N 1
ATOM 1932 C CA . ARG A 1 246 ? -14.551 19.041 -3.351 1.00 21.11 246 ARG A CA 1
ATOM 1933 C C . ARG A 1 246 ? -14.683 17.535 -3.123 1.00 21.11 246 ARG A C 1
ATOM 1935 O O . ARG A 1 246 ? -14.776 16.759 -4.068 1.00 21.11 246 ARG A O 1
ATOM 1942 N N . LEU A 1 247 ? -14.704 17.125 -1.856 1.00 26.86 247 LEU A N 1
ATOM 1943 C CA . LEU A 1 247 ? -15.308 15.852 -1.469 1.00 26.86 247 LEU A CA 1
ATOM 1944 C C . LEU A 1 247 ? -16.816 15.976 -1.711 1.00 26.86 247 LEU A C 1
ATOM 1946 O O . LEU A 1 247 ? -17.509 16.720 -1.017 1.00 26.86 247 LEU A O 1
ATOM 1950 N N . LEU A 1 248 ? -17.332 15.266 -2.714 1.00 22.50 248 LEU A N 1
ATOM 1951 C CA . LEU A 1 248 ? -18.769 15.034 -2.860 1.00 22.50 248 LEU A CA 1
ATOM 1952 C C . LEU A 1 248 ? -19.203 14.051 -1.765 1.00 22.50 248 LEU A C 1
ATOM 1954 O O . LEU A 1 248 ? -19.425 12.872 -2.005 1.00 22.50 248 LEU A O 1
ATOM 1958 N N . CYS A 1 249 ? -19.299 14.555 -0.536 1.00 24.80 249 CYS A N 1
ATOM 1959 C CA . CYS A 1 249 ? -20.055 13.912 0.524 1.00 24.80 249 CYS A CA 1
ATOM 1960 C C . CYS A 1 249 ? -21.526 14.245 0.263 1.00 24.80 249 CYS A C 1
ATOM 1962 O O . CYS A 1 249 ? -22.032 15.280 0.704 1.00 24.80 249 CYS A O 1
ATOM 1964 N N . GLN A 1 250 ? -22.210 13.424 -0.537 1.00 23.97 250 GLN A N 1
ATOM 1965 C CA . GLN A 1 250 ? -23.667 13.472 -0.534 1.00 23.97 250 GLN A CA 1
ATOM 1966 C C . GLN A 1 250 ? -24.118 13.000 0.849 1.00 23.97 250 GLN A C 1
ATOM 1968 O O . GLN A 1 250 ? -23.928 11.843 1.217 1.00 23.97 250 GLN A O 1
ATOM 1973 N N . ARG A 1 251 ? -24.688 13.918 1.637 1.00 26.12 251 ARG A N 1
ATOM 1974 C CA . ARG A 1 251 ? -25.456 13.566 2.830 1.00 26.12 251 ARG A CA 1
ATOM 1975 C C . ARG A 1 251 ? -26.663 12.743 2.381 1.00 26.12 251 ARG A C 1
ATOM 1977 O O . ARG A 1 251 ? -27.699 13.304 2.043 1.00 26.12 251 ARG A O 1
ATOM 1984 N N . SER A 1 252 ? -26.542 11.426 2.413 1.00 27.27 252 SER A N 1
ATOM 1985 C CA . SER A 1 252 ? -27.682 10.545 2.633 1.00 27.27 252 SER A CA 1
ATOM 1986 C C . SER A 1 252 ? -27.513 9.962 4.027 1.00 27.27 252 SER A C 1
ATOM 1988 O O . SER A 1 252 ? -26.609 9.162 4.272 1.00 27.27 252 SER A O 1
ATOM 1990 N N . GLY A 1 253 ? -28.344 10.415 4.965 1.00 31.16 253 GLY A N 1
ATOM 1991 C CA . GLY A 1 253 ? -28.513 9.722 6.233 1.00 31.16 253 GLY A CA 1
ATOM 1992 C C . GLY A 1 253 ? -29.066 8.335 5.940 1.00 31.16 253 GLY A C 1
ATOM 1993 O O . GLY A 1 253 ? -30.256 8.226 5.712 1.00 31.16 253 GLY A O 1
ATOM 1994 N N . THR A 1 254 ? -28.168 7.352 5.848 1.00 31.61 254 THR A N 1
ATOM 1995 C CA . THR A 1 254 ? -28.343 5.888 5.927 1.00 31.61 254 THR A CA 1
ATOM 1996 C C . THR A 1 254 ? -27.045 5.252 5.415 1.00 31.61 254 THR A C 1
ATOM 1998 O O . THR A 1 254 ? -26.734 5.406 4.239 1.00 31.61 254 THR A O 1
ATOM 2001 N N . GLY A 1 255 ? -26.297 4.585 6.304 1.00 32.72 255 GLY A N 1
ATOM 2002 C CA . GLY A 1 255 ? -25.207 3.604 6.096 1.00 32.72 255 GLY A CA 1
ATOM 2003 C C . GLY A 1 255 ? -24.651 3.303 4.692 1.00 32.72 255 GLY A C 1
ATOM 2004 O O . GLY A 1 255 ? -24.569 2.135 4.328 1.00 32.72 255 GLY A O 1
ATOM 2005 N N . GLY A 1 256 ? -24.252 4.307 3.910 1.00 29.80 256 GLY A N 1
ATOM 2006 C CA . GLY A 1 256 ? -23.657 4.113 2.586 1.00 29.80 256 GLY A CA 1
ATOM 2007 C C . GLY A 1 256 ? -22.153 3.796 2.637 1.00 29.80 256 GLY A C 1
ATOM 2008 O O . GLY A 1 256 ? -21.473 4.208 3.582 1.00 29.80 256 GLY A O 1
ATOM 2009 N N . PRO A 1 257 ? -21.607 3.093 1.626 1.00 35.94 257 PRO A N 1
ATOM 2010 C CA . PRO A 1 257 ? -20.183 2.773 1.553 1.00 35.94 257 PRO A CA 1
ATOM 2011 C C . PRO A 1 257 ? -19.323 4.040 1.436 1.00 35.94 257 PRO A C 1
ATOM 2013 O O . PRO A 1 257 ? -19.635 4.956 0.671 1.00 35.94 257 PRO A O 1
ATOM 2016 N N . VAL A 1 258 ? -18.204 4.080 2.169 1.00 42.31 258 VAL A N 1
ATOM 2017 C CA . VAL A 1 258 ? -17.181 5.121 2.006 1.00 42.31 258 VAL A CA 1
ATOM 2018 C C . VAL A 1 258 ? -16.328 4.741 0.800 1.00 42.31 258 VAL A C 1
ATOM 2020 O O . VAL A 1 258 ? -15.464 3.871 0.880 1.00 42.31 258 VAL A O 1
ATOM 2023 N N . ALA A 1 259 ? -16.591 5.374 -0.340 1.00 35.97 259 ALA A N 1
ATOM 2024 C CA . ALA A 1 259 ? -15.769 5.204 -1.529 1.00 35.97 259 ALA A CA 1
ATOM 2025 C C . ALA A 1 259 ? -14.480 6.028 -1.388 1.00 35.97 259 ALA A C 1
ATOM 2027 O O . ALA A 1 259 ? -14.505 7.255 -1.520 1.00 35.97 259 ALA A O 1
ATOM 2028 N N . VAL A 1 260 ? -13.349 5.363 -1.151 1.00 39.56 260 VAL A N 1
ATOM 2029 C CA . VAL A 1 260 ? -12.027 5.979 -1.308 1.00 39.56 260 VAL A CA 1
ATOM 2030 C C . VAL A 1 260 ? -11.674 5.864 -2.785 1.00 39.56 260 VAL A C 1
ATOM 2032 O O . VAL A 1 260 ? -11.233 4.827 -3.262 1.00 39.56 260 VAL A O 1
ATOM 2035 N N . ARG A 1 261 ? -11.941 6.923 -3.552 1.00 31.42 261 ARG A N 1
ATOM 2036 C CA . ARG A 1 261 ? -11.467 6.988 -4.937 1.00 31.42 261 ARG A CA 1
ATOM 2037 C C . ARG A 1 261 ? -9.993 7.356 -4.925 1.00 31.42 261 ARG A C 1
ATOM 2039 O O . ARG A 1 261 ? -9.640 8.437 -4.454 1.00 31.42 261 ARG A O 1
ATOM 2046 N N . GLN A 1 262 ? -9.159 6.511 -5.519 1.00 32.88 262 GLN A N 1
ATOM 2047 C CA . GLN A 1 262 ? -7.834 6.916 -5.961 1.00 32.88 262 GLN A CA 1
ATOM 2048 C C . GLN A 1 262 ? -8.012 7.933 -7.098 1.00 32.88 262 GLN A C 1
ATOM 2050 O O . GLN A 1 262 ? -8.156 7.589 -8.266 1.00 32.88 262 GLN A O 1
ATOM 2055 N N . ALA A 1 263 ? -8.070 9.219 -6.756 1.00 28.30 263 ALA A N 1
ATOM 2056 C CA . ALA A 1 263 ? -7.752 10.256 -7.719 1.00 28.30 263 ALA A CA 1
ATOM 2057 C C . ALA A 1 263 ? -6.225 10.310 -7.779 1.00 28.30 263 ALA A C 1
ATOM 2059 O O . ALA A 1 263 ? -5.590 10.836 -6.865 1.00 28.30 263 ALA A O 1
ATOM 2060 N N . GLN A 1 264 ? -5.628 9.746 -8.829 1.00 35.44 264 GLN A N 1
ATOM 2061 C CA . GLN A 1 264 ? -4.261 10.091 -9.202 1.00 35.44 264 GLN A CA 1
ATOM 2062 C C . GLN A 1 264 ? -4.259 11.575 -9.605 1.00 35.44 264 GLN A C 1
ATOM 2064 O O . GLN A 1 264 ? -4.487 11.937 -10.751 1.00 35.44 264 GLN A O 1
ATOM 2069 N N . ARG A 1 265 ? -4.100 12.451 -8.614 1.00 30.88 265 ARG A N 1
ATOM 2070 C CA . ARG A 1 265 ? -3.567 13.801 -8.782 1.00 30.88 265 ARG A CA 1
ATOM 2071 C C . ARG A 1 265 ? -2.227 13.770 -8.076 1.00 30.88 265 ARG A C 1
ATOM 2073 O O . ARG A 1 265 ? -2.183 13.816 -6.847 1.00 30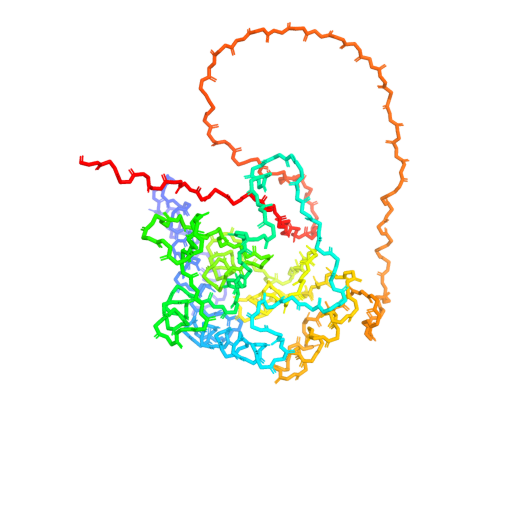.88 265 ARG A O 1
ATOM 2080 N N . GLN A 1 266 ? -1.164 13.555 -8.837 1.00 34.62 266 GLN A N 1
ATOM 2081 C CA . GLN A 1 266 ? 0.188 13.578 -8.306 1.00 34.62 266 GLN A CA 1
ATOM 2082 C C . GLN A 1 266 ? 0.813 14.906 -8.704 1.00 34.62 266 GLN A C 1
ATOM 2084 O O . GLN A 1 266 ? 1.426 15.009 -9.751 1.00 34.62 266 GLN A O 1
ATOM 2089 N N . ALA A 1 267 ? 0.654 15.908 -7.839 1.00 25.61 267 ALA A N 1
ATOM 2090 C CA . ALA A 1 267 ? 1.520 17.070 -7.884 1.00 25.61 267 ALA A CA 1
ATOM 2091 C C . ALA A 1 267 ? 2.905 16.632 -7.391 1.00 25.61 267 ALA A C 1
ATOM 2093 O O . ALA A 1 267 ? 3.107 16.461 -6.187 1.00 25.61 267 ALA A O 1
ATOM 2094 N N . TRP A 1 268 ? 3.838 16.447 -8.317 1.00 29.50 268 TRP A N 1
ATOM 2095 C CA . TRP A 1 268 ? 5.259 16.591 -8.030 1.00 29.50 268 TRP A CA 1
ATOM 2096 C C . TRP A 1 268 ? 5.643 17.988 -8.499 1.00 29.50 268 TRP A C 1
ATOM 2098 O O . TRP A 1 268 ? 5.726 18.269 -9.690 1.00 29.50 268 TRP A O 1
ATOM 2108 N N . GLY A 1 269 ? 5.769 18.911 -7.546 1.00 24.39 269 GLY A N 1
ATOM 2109 C CA . GLY A 1 269 ? 6.321 20.223 -7.839 1.00 24.39 269 GLY A CA 1
ATOM 2110 C C . GLY A 1 269 ? 7.792 20.058 -8.191 1.00 24.39 269 GLY A C 1
ATOM 2111 O O . GLY A 1 269 ? 8.552 19.529 -7.383 1.00 24.39 269 GLY A O 1
ATOM 2112 N N . CYS A 1 270 ? 8.188 20.521 -9.376 1.00 23.36 270 CYS A N 1
ATOM 2113 C CA . CYS A 1 270 ? 9.584 20.784 -9.686 1.00 23.36 270 CYS A CA 1
ATOM 2114 C C . CYS A 1 270 ? 10.156 21.697 -8.595 1.00 23.36 270 CYS A C 1
ATOM 2116 O O . CYS A 1 270 ? 9.816 22.881 -8.537 1.00 23.36 270 CYS A O 1
ATOM 2118 N N . VAL A 1 271 ? 11.024 21.165 -7.734 1.00 24.52 271 VAL A N 1
ATOM 2119 C CA . VAL A 1 271 ? 11.969 22.002 -6.996 1.00 24.52 271 VAL A CA 1
ATOM 2120 C C . VAL A 1 271 ? 13.036 22.385 -8.011 1.00 24.52 271 VAL A C 1
ATOM 2122 O O . VAL A 1 271 ? 13.975 21.644 -8.279 1.00 24.52 271 VAL A O 1
ATOM 2125 N N . SER A 1 272 ? 12.817 23.515 -8.675 1.00 27.73 272 SER A N 1
ATOM 2126 C CA . SER A 1 272 ? 13.868 24.204 -9.404 1.00 27.73 272 SER A CA 1
ATOM 2127 C C . SER A 1 272 ? 14.758 24.889 -8.373 1.00 27.73 272 SER A C 1
ATOM 2129 O O . SER A 1 272 ? 14.419 25.978 -7.904 1.00 27.73 272 SER A O 1
ATOM 2131 N N . ASP A 1 273 ? 15.872 24.254 -8.015 1.00 28.59 273 ASP A N 1
ATOM 2132 C CA . ASP A 1 273 ? 16.977 24.956 -7.371 1.00 28.59 273 ASP A CA 1
ATOM 2133 C C . ASP A 1 273 ? 17.573 25.918 -8.404 1.00 28.59 273 ASP A C 1
ATOM 2135 O O . ASP A 1 273 ? 18.267 25.533 -9.348 1.00 28.59 273 ASP A O 1
ATOM 2139 N N . GLY A 1 274 ? 17.188 27.187 -8.272 1.00 29.11 274 GLY A N 1
ATOM 2140 C CA . GLY A 1 274 ? 17.853 28.303 -8.923 1.00 29.11 274 GLY A CA 1
ATOM 2141 C C . GLY A 1 274 ? 19.210 28.549 -8.268 1.00 29.11 274 GLY A C 1
ATOM 2142 O O . GLY A 1 274 ? 19.346 28.407 -7.055 1.00 29.11 274 GLY A O 1
ATOM 2143 N N . ALA A 1 275 ? 20.179 28.883 -9.120 1.00 30.72 275 ALA A N 1
ATOM 2144 C CA . ALA A 1 275 ? 21.562 29.234 -8.806 1.00 30.72 275 ALA A CA 1
ATOM 2145 C C . ALA A 1 275 ? 21.740 30.243 -7.659 1.00 30.72 275 ALA A C 1
ATOM 2147 O O . ALA A 1 275 ? 20.875 31.138 -7.506 1.00 30.72 275 ALA A O 1
#

InterPro domains:
  IPR026669 Arsenite methyltransferase-like [PTHR43675] (2-205)
  IPR029063 S-adenosyl-L-methionine-dependent methyltransferase superfamily [SSF53335] (120-205)

Sequence (275 aa):
MNFEEAQTKFCDLLDQVHPASVAEFLLWIQRRHFIANCSGHQVAEAVHKINQIAQFVRNLVPQEAILQSENILWPAEGENADCDPETTVHVDAFLYDDDDVEDLVERGKLSRSYCKVCGSRDVAPLTFISHSASRNRVQFVFRELVPYLEGKQVLDVGSRLGAFLYAAHVFTPANPIVGVEVNGDFCALQEKVVKAWNMDDRIRVSGPGGGRRFFGSLVLDYQRRRAPSTGSRSCCGCGHPQQRVRLLCQRSGTGGPVAVRQAQRQAWGCVSDGA

Secondary structure (DSSP, 8-state):
--HHHHHHHHHHHHHHS-TTTHHHHHHHHIIIIISSEETTEEHHHHHHHHHHHHHHHHTTS-TT---TT--PPPPSSSTTTT--TTTEEE--TTT--HHHHHHHHHTTSS-SEEESSTT-S-EEEPEEE-SS--HHHHHHIIIIISPP-TT--EEEES-TT-HHHHHHHHH---SSEEEE-S-HHHHHHHHHHHHHTT-TTTEEEESTT-S----S------------------------------------SS---EE----------------

pLDDT: mean 75.85, std 26.33, range [21.11, 98.38]

Foldseek 3Di:
DDPVVVVVVVVVVLVVPDPVCSVVVVLVCCLPPVQCQFLNHGPVVLLVQLLVLLVVLCVVAPQLNDDPLDDDDQDCDDPRNVDDPVQEGRHAQSNDPPVNVVVCVVVVNDPQWDAPDPPDPRIDGGHYDHPDDHSVRLLCCLNPNDGAAVVAEAEAEQCQQVSNVSSCQRRHPHAAYEYEHARQVSLVNVVVSCVVSVVVVHYAYDYVPGPDDDPDDDPPPPDDDDDDDDDDDDDDDDDDDDDDPDDPPPDDPDRDHDYPDPPPPDDPDPPPPDD

Radius of gyration: 23.11 Å; Cα contacts (8 Å, |Δi|>4): 311; chains: 1; bounding box: 59×54×62 Å

Solvent-accessible surface area (backbone atoms only — not comparable to full-atom values): 16996 Å² total; per-residue (Å²): 130,55,74,67,59,46,51,51,53,49,50,57,50,51,73,70,38,58,81,90,47,41,66,59,52,52,50,49,49,44,56,63,64,58,48,43,42,15,59,84,33,47,50,69,56,34,54,50,50,53,52,52,49,24,55,55,50,53,78,74,44,53,90,47,64,62,59,91,87,60,85,86,77,76,46,84,65,71,99,54,36,82,57,40,85,94,50,42,44,55,47,34,29,40,59,40,53,72,68,56,49,49,54,33,38,76,70,67,78,42,74,67,57,45,48,80,46,87,93,47,90,56,63,45,74,44,45,78,45,54,93,48,64,28,57,69,54,39,49,44,41,57,66,72,69,47,75,92,34,70,89,29,43,41,46,36,70,70,32,57,85,28,55,61,58,56,40,45,53,38,47,29,58,35,48,50,30,38,33,33,30,79,52,36,67,38,33,50,51,36,53,51,52,31,60,78,67,70,38,63,86,36,51,44,53,41,40,48,85,32,91,54,77,82,87,68,97,71,80,81,85,80,75,85,84,88,78,83,93,76,84,90,84,89,80,89,79,93,72,83,86,75,90,72,87,77,75,84,73,75,88,62,98,64,98,67,77,55,75,57,74,81,72,90,75,79,86,76,76,82,82,74,85,73,134

Organism: Ornithodoros moubata (NCBI:txid6938)